Protein AF-A0A2A5BIH7-F1 (afdb_monomer_lite)

Radius of gyration: 30.61 Å; chains: 1; bounding box: 94×42×83 Å

Structure (mmCIF, N/CA/C/O backbone):
data_AF-A0A2A5BIH7-F1
#
_entry.id   AF-A0A2A5BIH7-F1
#
loop_
_atom_site.group_PDB
_atom_site.id
_atom_site.type_symbol
_atom_site.label_atom_id
_atom_site.label_alt_id
_atom_site.label_comp_id
_atom_site.label_asym_id
_atom_site.label_entity_id
_atom_site.label_seq_id
_atom_site.pdbx_PDB_ins_code
_atom_site.Cartn_x
_atom_site.Cartn_y
_atom_site.Cartn_z
_atom_site.occupancy
_atom_site.B_iso_or_equiv
_atom_site.auth_seq_id
_atom_site.auth_comp_id
_atom_site.auth_asym_id
_atom_site.auth_atom_id
_atom_site.pdbx_PDB_model_num
ATOM 1 N N . ME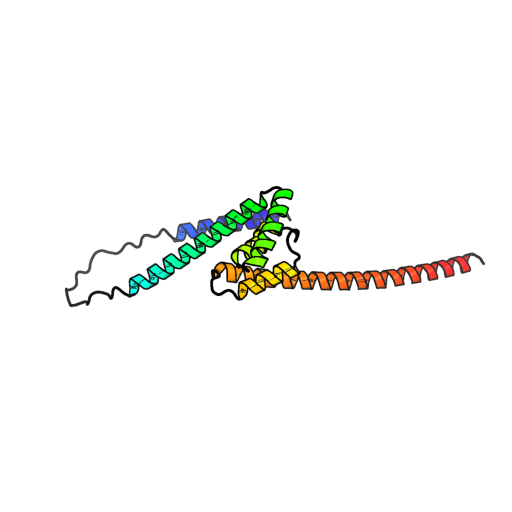T A 1 1 ? -0.731 24.494 -12.089 1.00 53.09 1 MET A N 1
ATOM 2 C CA . MET A 1 1 ? -1.024 23.446 -11.077 1.00 53.09 1 MET A CA 1
ATOM 3 C C . MET A 1 1 ? -1.271 24.003 -9.666 1.00 53.09 1 MET A C 1
ATOM 5 O O . MET A 1 1 ? -2.251 23.613 -9.053 1.00 53.09 1 MET A O 1
ATOM 9 N N . LYS A 1 2 ? -0.476 24.967 -9.164 1.00 52.22 2 LYS A N 1
ATOM 10 C CA . LYS A 1 2 ? -0.673 25.572 -7.823 1.00 52.22 2 LYS A CA 1
ATOM 11 C C . LYS A 1 2 ? -1.981 26.375 -7.645 1.00 52.22 2 LYS A C 1
ATOM 13 O O . LYS A 1 2 ? -2.484 26.452 -6.531 1.00 52.22 2 LYS A O 1
ATOM 18 N N . LEU A 1 3 ? -2.549 26.938 -8.719 1.00 60.25 3 LEU A N 1
ATOM 19 C CA . LEU A 1 3 ? -3.823 27.678 -8.661 1.00 60.25 3 LEU A CA 1
ATOM 20 C C . LEU A 1 3 ? -5.046 26.766 -8.465 1.00 60.25 3 LEU A C 1
ATOM 22 O O . LEU A 1 3 ? -5.939 27.098 -7.696 1.00 60.25 3 LEU A O 1
ATOM 26 N N . PHE A 1 4 ? -5.059 25.598 -9.114 1.00 62.03 4 PHE A N 1
ATOM 27 C CA . PHE A 1 4 ? -6.177 24.650 -9.036 1.00 62.03 4 PHE A CA 1
ATOM 28 C C . PHE A 1 4 ? -6.340 24.053 -7.637 1.00 62.03 4 PHE A C 1
ATOM 30 O O . PHE A 1 4 ? -7.459 23.882 -7.169 1.00 62.03 4 PHE A O 1
ATOM 37 N N . ILE A 1 5 ? -5.226 23.810 -6.939 1.00 70.25 5 ILE A N 1
ATOM 38 C CA . ILE A 1 5 ? -5.244 23.316 -5.558 1.00 70.25 5 ILE A CA 1
ATOM 39 C C . ILE A 1 5 ? -5.840 24.378 -4.622 1.00 70.25 5 ILE A C 1
ATOM 41 O O . ILE A 1 5 ? -6.699 24.059 -3.809 1.00 70.25 5 ILE A O 1
ATOM 45 N N . LYS A 1 6 ? -5.467 25.657 -4.781 1.00 66.94 6 LYS A N 1
ATOM 46 C CA . LYS A 1 6 ? -6.039 26.751 -3.976 1.00 66.94 6 LYS A CA 1
ATOM 47 C C . LYS A 1 6 ? -7.542 26.933 -4.212 1.00 66.94 6 LYS A C 1
ATOM 49 O O . LYS A 1 6 ? -8.268 27.177 -3.255 1.00 66.94 6 LYS A O 1
ATOM 54 N N . LEU A 1 7 ? -8.004 26.773 -5.454 1.00 74.25 7 LEU A N 1
ATOM 55 C CA . LEU A 1 7 ? -9.426 26.871 -5.793 1.00 74.25 7 LEU A CA 1
ATOM 56 C C . LEU A 1 7 ? -10.238 25.713 -5.187 1.00 74.25 7 LEU A C 1
ATOM 58 O O . LEU A 1 7 ? -11.308 25.942 -4.635 1.00 74.25 7 LEU A O 1
ATOM 62 N N . LEU A 1 8 ? -9.696 24.490 -5.218 1.00 75.62 8 LEU A N 1
ATOM 63 C CA . LEU A 1 8 ? -10.306 23.314 -4.587 1.00 75.62 8 LEU A CA 1
ATOM 64 C C . LEU A 1 8 ? -10.451 23.479 -3.069 1.00 75.62 8 LEU A C 1
ATOM 66 O O . LEU A 1 8 ? -11.511 23.174 -2.532 1.00 75.62 8 LEU A O 1
ATOM 70 N N . PHE A 1 9 ? -9.432 24.016 -2.390 1.00 75.44 9 PHE A N 1
ATOM 71 C CA . PHE A 1 9 ? -9.511 24.294 -0.952 1.00 75.44 9 PHE A CA 1
ATOM 72 C C . PHE A 1 9 ? -10.533 25.389 -0.617 1.00 75.44 9 PHE A C 1
ATOM 74 O O . PHE A 1 9 ? -11.273 25.250 0.352 1.00 75.44 9 PHE A O 1
ATOM 81 N N . LEU A 1 10 ? -10.631 26.442 -1.434 1.00 72.44 10 LEU A N 1
ATOM 82 C CA . LEU A 1 10 ? -11.632 27.501 -1.257 1.00 72.44 10 LEU A CA 1
ATOM 83 C C . LEU A 1 10 ? -13.067 26.978 -1.419 1.00 72.44 10 LEU A C 1
ATOM 85 O O . LEU A 1 10 ? -13.922 27.286 -0.594 1.00 72.44 10 LEU A O 1
ATOM 89 N N . ILE A 1 11 ? -13.319 26.134 -2.424 1.00 74.38 11 ILE A N 1
ATOM 90 C CA . ILE A 1 11 ? -14.639 25.518 -2.643 1.00 74.38 11 ILE A CA 1
ATOM 91 C C . ILE A 1 11 ? -15.006 24.584 -1.479 1.00 74.38 11 ILE A C 1
ATOM 93 O O . ILE A 1 11 ? -16.151 24.586 -1.023 1.00 74.38 11 ILE A O 1
ATOM 97 N N . LEU A 1 12 ? -14.037 23.838 -0.941 1.00 73.06 12 LEU A N 1
ATOM 98 C CA . LEU A 1 12 ? -14.248 22.963 0.216 1.00 73.06 12 LEU A CA 1
ATOM 99 C C . LEU A 1 12 ? -14.626 23.752 1.478 1.00 73.06 12 LEU A C 1
ATOM 101 O O . LEU A 1 12 ? -15.555 23.363 2.179 1.00 73.06 12 LEU A O 1
ATOM 105 N N . ILE A 1 13 ? -13.971 24.888 1.735 1.00 71.31 13 ILE A N 1
ATOM 106 C CA . ILE A 1 13 ? -14.249 25.723 2.916 1.00 71.31 13 ILE A CA 1
ATOM 107 C C . ILE A 1 13 ? -15.636 26.380 2.829 1.00 71.31 13 ILE A C 1
ATOM 109 O O . ILE A 1 13 ? -16.381 26.360 3.809 1.00 71.31 13 ILE A O 1
ATOM 113 N N . VAL A 1 14 ? -16.026 26.896 1.656 1.00 67.88 14 VAL A N 1
ATOM 114 C CA . VAL A 1 14 ? -17.357 27.509 1.454 1.00 67.88 14 VAL A CA 1
ATOM 115 C C . VAL A 1 14 ? -18.479 26.473 1.625 1.00 67.88 14 VAL A C 1
ATOM 117 O O . VAL A 1 14 ? -19.521 26.772 2.208 1.00 67.88 14 VAL A O 1
ATOM 120 N N . SER A 1 15 ? -18.244 25.228 1.202 1.00 65.19 15 SER A N 1
ATOM 121 C CA . SER A 1 15 ? -19.224 24.138 1.324 1.00 65.19 15 SER A CA 1
ATOM 122 C C . SER A 1 15 ? -19.473 23.717 2.781 1.00 65.19 15 SER A C 1
ATOM 124 O O . SER A 1 15 ? -20.583 23.323 3.132 1.00 65.19 15 SER A O 1
ATOM 126 N N . ILE A 1 16 ? -18.462 23.831 3.652 1.00 60.97 16 ILE A N 1
ATOM 127 C CA . ILE A 1 16 ? -18.575 23.486 5.081 1.00 60.97 16 ILE A CA 1
ATOM 128 C C . ILE A 1 16 ? -19.361 24.559 5.849 1.00 60.97 16 ILE A C 1
ATOM 130 O O . ILE A 1 16 ? -20.146 24.223 6.736 1.00 60.97 16 ILE A O 1
ATOM 134 N N . GLN A 1 17 ? -19.215 25.838 5.485 1.00 54.78 17 GLN A N 1
ATOM 135 C CA . GLN A 1 17 ? -19.962 26.931 6.119 1.00 54.78 17 GLN A CA 1
ATOM 136 C C . GLN A 1 17 ? -21.460 26.900 5.771 1.00 54.78 17 GLN A C 1
ATOM 138 O O . GLN A 1 17 ? -22.293 27.148 6.643 1.00 54.78 17 GLN A O 1
ATOM 143 N N . ALA A 1 18 ? -21.823 26.509 4.544 1.00 51.72 18 ALA A N 1
ATOM 144 C CA . ALA A 1 18 ? -23.226 26.379 4.136 1.00 51.72 18 ALA A CA 1
ATOM 145 C C . ALA A 1 18 ? -23.989 25.287 4.920 1.00 51.72 18 ALA A C 1
ATOM 147 O O . ALA A 1 18 ? -25.179 25.437 5.191 1.00 51.72 18 ALA A O 1
ATOM 148 N N . CYS A 1 19 ? -23.304 24.225 5.362 1.00 51.69 19 CYS A N 1
ATOM 149 C CA . CYS A 1 19 ? -23.917 23.160 6.164 1.00 51.69 19 CYS A CA 1
ATOM 150 C C . CYS A 1 19 ? -24.214 23.558 7.620 1.00 51.69 19 CYS A C 1
ATOM 152 O O . CYS A 1 19 ? -25.053 22.921 8.253 1.00 51.69 19 CYS A O 1
ATOM 154 N N . GLN A 1 20 ? -23.560 24.586 8.172 1.00 50.66 20 GLN A N 1
ATOM 155 C CA . GLN A 1 20 ? -23.825 25.013 9.553 1.00 50.66 20 GLN A CA 1
ATOM 156 C C . GLN A 1 20 ? -25.001 25.989 9.666 1.00 50.66 20 GLN A C 1
ATOM 158 O O . GLN A 1 20 ? -25.691 25.988 10.682 1.00 50.66 20 GLN A O 1
ATOM 163 N N . VAL A 1 21 ? -25.294 26.751 8.608 1.00 48.09 21 VAL A N 1
ATOM 164 C CA . VAL A 1 21 ? -26.412 27.713 8.596 1.00 48.09 21 VAL A CA 1
ATOM 165 C C . VAL A 1 21 ? -27.772 27.013 8.464 1.00 48.09 21 VAL A C 1
ATOM 167 O O . VAL A 1 21 ? -28.757 27.470 9.034 1.00 48.09 21 VAL A O 1
ATOM 170 N N . ALA A 1 22 ? -27.837 25.850 7.809 1.00 47.59 22 ALA A N 1
ATOM 171 C CA . ALA A 1 22 ? -29.085 25.094 7.650 1.00 47.59 22 ALA A CA 1
ATOM 172 C C . ALA A 1 22 ? -29.563 24.366 8.928 1.00 47.59 22 ALA A C 1
ATOM 174 O O . ALA A 1 22 ? -30.651 23.799 8.933 1.00 47.59 22 ALA A O 1
ATOM 175 N N . ARG A 1 23 ? -28.772 24.359 10.014 1.00 47.31 23 ARG A N 1
ATOM 176 C CA . ARG A 1 23 ? -29.088 23.636 11.263 1.00 47.31 23 ARG A CA 1
ATOM 177 C C . ARG A 1 23 ? -29.630 24.510 12.400 1.00 47.31 23 ARG A C 1
ATOM 179 O O . ARG A 1 23 ? -29.822 23.998 13.497 1.00 47.31 23 ARG A O 1
ATOM 186 N N . GLN A 1 24 ? -29.877 25.799 12.162 1.00 39.69 24 GLN A N 1
ATOM 187 C CA . GLN A 1 24 ? -30.345 26.750 13.182 1.00 39.69 24 GLN A CA 1
ATOM 188 C C . GLN A 1 24 ? -31.704 27.388 12.849 1.00 39.69 24 GLN A C 1
ATOM 190 O O . GLN A 1 24 ? -31.890 28.587 13.041 1.00 39.69 24 GLN A O 1
ATOM 195 N N . GLN A 1 25 ? -32.677 26.607 12.380 1.00 39.72 25 GLN A N 1
ATOM 196 C CA . GLN A 1 25 ? -34.079 27.015 12.503 1.00 39.72 25 GLN A CA 1
ATOM 197 C C . GLN A 1 25 ? -34.687 26.339 13.738 1.00 39.72 25 GLN A C 1
ATOM 199 O O . GLN A 1 25 ? -34.827 25.117 13.740 1.00 39.72 25 GLN A O 1
ATOM 204 N N . PRO A 1 26 ? -35.025 27.095 14.799 1.00 42.97 26 PRO A N 1
ATOM 205 C CA . PRO A 1 26 ? -35.888 26.593 15.852 1.00 42.97 26 PRO A CA 1
ATOM 206 C C . PRO A 1 26 ? -37.309 26.487 15.295 1.00 42.97 26 PRO A C 1
ATOM 208 O O . PRO A 1 26 ? -37.890 27.478 14.850 1.00 42.97 26 PRO A O 1
ATOM 211 N N . GLU A 1 27 ? -37.853 25.277 15.308 1.00 42.59 27 GLU A N 1
ATOM 212 C CA . GLU A 1 27 ? -39.258 25.006 15.033 1.00 42.59 27 GLU A CA 1
ATOM 213 C C . GLU A 1 27 ? -40.096 25.615 16.168 1.00 42.59 27 GLU A C 1
ATOM 215 O O . GLU A 1 27 ? -40.098 25.138 17.302 1.00 42.59 27 GLU A O 1
ATOM 220 N N . VAL A 1 28 ? -40.745 26.745 15.885 1.00 48.38 28 VAL A N 1
ATOM 221 C CA . VAL A 1 28 ? -41.703 27.378 16.795 1.00 48.38 28 VAL A CA 1
ATOM 222 C C . VAL A 1 28 ? -43.020 26.619 16.667 1.00 48.38 28 VAL A C 1
ATOM 224 O O . VAL A 1 28 ? -43.732 26.777 15.676 1.00 48.38 28 VAL A O 1
ATOM 227 N N . LEU A 1 29 ? -43.341 25.796 17.666 1.00 41.75 29 LEU A N 1
ATOM 228 C CA . LEU A 1 29 ? -44.666 25.196 17.807 1.00 41.75 29 LEU A CA 1
ATOM 229 C C . LEU A 1 29 ? -45.666 26.277 18.265 1.00 41.75 29 LEU A C 1
ATOM 231 O O . LEU A 1 29 ? -45.403 26.937 19.276 1.00 41.75 29 LEU A O 1
ATOM 235 N N . PRO A 1 30 ? -46.812 26.471 17.591 1.00 41.31 30 PRO A N 1
ATOM 236 C CA . PRO A 1 30 ? -47.868 27.318 18.121 1.00 41.31 30 PRO A CA 1
ATOM 237 C C . PRO A 1 30 ? -48.565 26.612 19.291 1.00 41.31 30 PRO A C 1
ATOM 239 O O . PRO A 1 30 ? -49.022 25.473 19.182 1.00 41.31 30 PRO A O 1
ATOM 242 N N . ALA A 1 31 ? -48.637 27.317 20.417 1.00 48.38 31 ALA A N 1
ATOM 243 C CA . ALA A 1 31 ? -49.507 26.985 21.530 1.00 48.38 31 ALA A CA 1
ATOM 244 C C . ALA A 1 31 ? -50.956 27.246 21.111 1.00 48.38 31 ALA A C 1
ATOM 246 O O . ALA A 1 31 ? -51.321 28.393 20.876 1.00 48.38 31 ALA A O 1
ATOM 247 N N . ASP A 1 32 ? -51.720 26.172 20.937 1.00 44.41 32 ASP A N 1
ATOM 248 C CA . ASP A 1 32 ? -53.115 26.020 21.364 1.00 44.41 32 ASP A CA 1
ATOM 249 C C . ASP A 1 32 ? -53.755 24.892 20.561 1.00 44.41 32 ASP A C 1
ATOM 251 O O . ASP A 1 32 ? -53.934 25.009 19.353 1.00 44.41 32 ASP A O 1
ATOM 255 N N . LEU A 1 33 ? -54.101 23.806 21.254 1.00 36.91 33 LEU A N 1
ATOM 256 C CA . LEU A 1 33 ? -55.288 22.984 21.012 1.00 36.91 33 LEU A CA 1
ATOM 257 C C . LEU A 1 33 ? -55.376 21.957 22.147 1.00 36.91 33 LEU A C 1
ATOM 259 O O . LEU A 1 33 ? -54.788 20.879 22.114 1.00 36.91 33 LEU A O 1
ATOM 263 N N . ALA A 1 34 ? -56.106 22.339 23.192 1.00 46.09 34 ALA A N 1
ATOM 264 C CA . ALA A 1 34 ? -56.598 21.421 24.202 1.00 46.09 34 ALA A CA 1
ATOM 265 C C . ALA A 1 34 ? -57.622 20.478 23.562 1.00 46.09 34 ALA A C 1
ATOM 267 O O . ALA A 1 34 ? -58.698 20.941 23.193 1.00 46.09 34 ALA A O 1
ATOM 268 N N . ILE A 1 35 ? -57.316 19.181 23.453 1.00 37.31 35 ILE A N 1
ATOM 269 C CA . ILE A 1 35 ? -58.316 18.133 23.217 1.00 37.31 35 ILE A CA 1
ATOM 270 C C . ILE A 1 35 ? -57.929 16.875 24.011 1.00 37.31 35 ILE A C 1
ATOM 272 O O . ILE A 1 35 ? -56.965 16.187 23.698 1.00 37.31 35 ILE A O 1
ATOM 276 N N . ASP A 1 36 ? -58.725 16.655 25.054 1.00 32.22 36 ASP A N 1
ATOM 277 C CA . ASP A 1 36 ? -59.305 15.391 25.515 1.00 32.22 36 ASP A CA 1
ATOM 278 C C . ASP A 1 36 ? -58.398 14.215 25.934 1.00 32.22 36 ASP A C 1
ATOM 280 O O . ASP A 1 36 ? -57.715 13.561 25.147 1.00 32.22 36 ASP A O 1
ATOM 284 N N . GLN A 1 37 ? -58.497 13.886 27.225 1.00 45.56 37 GLN A N 1
ATOM 285 C CA . GLN A 1 37 ? -57.989 12.662 27.831 1.00 45.56 37 GLN A CA 1
ATOM 286 C C . GLN A 1 37 ? -58.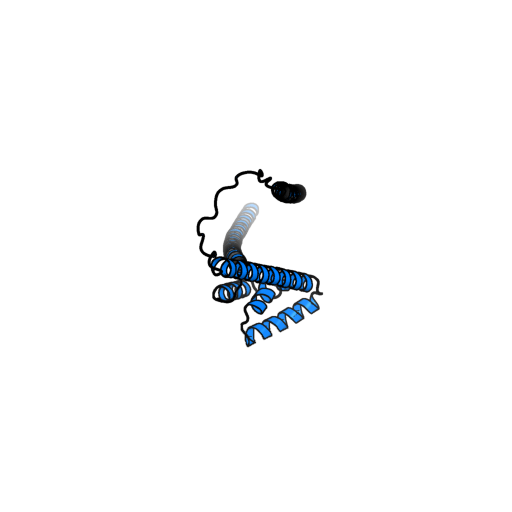824 11.472 27.349 1.00 45.56 37 GLN A C 1
ATOM 288 O O . GLN A 1 37 ? -59.800 11.080 27.985 1.00 45.56 37 GLN A O 1
ATOM 293 N N . THR A 1 38 ? -58.406 10.834 26.261 1.00 42.12 38 THR A N 1
ATOM 294 C CA . THR A 1 38 ? -58.845 9.473 25.942 1.00 42.12 38 THR A CA 1
ATOM 295 C C . THR A 1 38 ? -57.637 8.569 25.735 1.00 42.12 38 THR A C 1
ATOM 297 O O . THR A 1 38 ? -56.715 8.890 24.995 1.00 42.12 38 THR A O 1
ATOM 300 N N . LEU A 1 39 ? -57.644 7.470 26.498 1.00 45.56 39 LEU A N 1
ATOM 301 C CA . LEU A 1 39 ? -56.708 6.346 26.531 1.00 45.56 39 LEU A CA 1
ATOM 302 C C . LEU A 1 39 ? -55.680 6.302 25.386 1.00 45.56 39 LEU A C 1
ATOM 304 O O . LEU A 1 39 ? -55.982 5.832 24.291 1.00 45.56 39 LEU A O 1
ATOM 308 N N . ILE A 1 40 ? -54.428 6.641 25.690 1.00 42.31 40 ILE A N 1
ATOM 309 C CA . ILE A 1 40 ? -53.284 6.192 24.897 1.00 42.31 40 ILE A CA 1
ATOM 310 C C . ILE A 1 40 ? -52.440 5.318 25.821 1.00 42.31 40 ILE A C 1
ATOM 312 O O . ILE A 1 40 ? -51.957 5.771 26.859 1.00 42.31 40 ILE A O 1
ATOM 316 N N . LEU A 1 41 ? -52.350 4.032 25.466 1.00 45.34 41 LEU A N 1
ATOM 317 C CA . LEU A 1 41 ? -51.429 3.073 26.071 1.00 45.34 41 LEU A CA 1
ATOM 318 C C . LEU A 1 41 ? -50.022 3.688 26.169 1.00 45.34 41 LEU A C 1
ATOM 320 O O . LEU A 1 41 ? -49.643 4.451 25.278 1.00 45.34 41 LEU A O 1
ATOM 324 N N . PRO A 1 42 ? -49.220 3.343 27.194 1.00 42.19 42 PRO A N 1
ATOM 325 C CA . PRO A 1 42 ? -47.843 3.813 27.255 1.00 42.19 42 PRO A CA 1
ATOM 326 C C . PRO A 1 42 ? -47.130 3.438 25.946 1.00 42.19 42 PRO A C 1
ATOM 328 O O . PRO A 1 42 ? -47.258 2.288 25.508 1.00 42.19 42 PRO A O 1
ATOM 331 N N . PRO A 1 43 ? -46.407 4.371 25.297 1.00 46.50 43 PRO A N 1
ATOM 332 C CA . PRO A 1 43 ? -45.590 4.016 24.154 1.00 46.50 43 PRO A CA 1
ATOM 333 C C . PRO A 1 43 ? -44.590 2.967 24.633 1.00 46.50 43 PRO A C 1
ATOM 335 O O . PRO A 1 43 ? -43.899 3.150 25.636 1.00 46.50 43 PRO A O 1
ATOM 338 N N . SER A 1 44 ? -44.585 1.829 23.947 1.00 47.72 44 SER A N 1
ATOM 339 C CA . SER A 1 44 ? -43.661 0.728 24.177 1.00 47.72 44 SER A CA 1
ATOM 340 C C . SER A 1 44 ? -42.235 1.266 24.309 1.00 47.72 44 SER A C 1
ATOM 342 O O . SER A 1 44 ? -41.697 1.834 23.357 1.00 47.72 44 SER A O 1
ATOM 344 N N . ALA A 1 45 ? -41.611 1.030 25.463 1.00 51.06 45 ALA A N 1
ATOM 345 C CA . ALA A 1 45 ? -40.218 1.368 25.769 1.00 51.06 45 ALA A CA 1
ATOM 346 C C . ALA A 1 45 ? -39.178 0.646 24.874 1.00 51.06 45 ALA A C 1
ATOM 348 O O . ALA A 1 45 ? -37.979 0.732 25.114 1.00 51.06 45 ALA A O 1
ATOM 349 N N . GLU A 1 46 ? -39.620 -0.072 23.841 1.00 50.91 46 GLU A N 1
ATOM 350 C CA . GLU A 1 46 ? -38.789 -0.873 22.938 1.00 50.91 46 GLU A CA 1
ATOM 351 C C . GLU A 1 46 ? -38.293 -0.078 21.716 1.00 50.91 46 GLU A C 1
ATOM 353 O O . GLU A 1 46 ? -37.244 -0.394 21.152 1.00 50.91 46 GLU A O 1
ATOM 358 N N . ALA A 1 47 ? -38.988 0.996 21.318 1.00 50.41 47 ALA A N 1
ATOM 359 C CA . ALA A 1 47 ? -38.566 1.816 20.177 1.00 50.41 47 ALA A CA 1
ATOM 360 C C . ALA A 1 47 ? -37.289 2.634 20.478 1.00 50.41 47 ALA A C 1
ATOM 362 O O . ALA A 1 47 ? -36.444 2.804 19.600 1.00 50.41 47 ALA A O 1
ATOM 363 N N . ASP A 1 48 ? -37.104 3.055 21.732 1.00 59.81 48 ASP A N 1
ATOM 364 C CA . ASP A 1 48 ? -36.018 3.944 22.179 1.00 59.81 48 ASP A CA 1
ATOM 365 C C . ASP A 1 48 ? -34.672 3.201 22.360 1.00 59.81 48 ASP A C 1
ATOM 367 O O . ASP A 1 48 ? -33.590 3.721 22.079 1.00 59.81 48 ASP A O 1
ATOM 371 N N . SER A 1 49 ? -34.713 1.911 22.725 1.00 64.94 49 SER A N 1
ATOM 372 C CA . SER A 1 49 ? -33.494 1.112 22.933 1.00 64.94 49 SER A CA 1
ATOM 373 C C . SER A 1 49 ? -32.716 0.819 21.646 1.00 64.94 49 SER A C 1
ATOM 375 O O . SER A 1 49 ? -31.490 0.695 21.670 1.00 64.94 49 SER A O 1
ATOM 377 N N . THR A 1 50 ? -33.411 0.722 20.511 1.00 78.75 50 THR A N 1
ATOM 378 C CA . THR A 1 50 ? -32.803 0.332 19.228 1.00 78.75 50 THR A CA 1
ATOM 379 C C . THR A 1 50 ? -32.053 1.498 18.588 1.00 78.75 50 THR A C 1
ATOM 381 O O . THR A 1 50 ? -30.946 1.332 18.071 1.00 78.75 50 THR A O 1
ATOM 384 N N . GLU A 1 51 ? -32.620 2.702 18.672 1.00 82.94 51 GLU A N 1
ATOM 385 C CA . GLU A 1 51 ? -31.976 3.920 18.189 1.00 82.94 51 GLU A CA 1
ATOM 386 C C . GLU A 1 51 ? -30.770 4.298 19.060 1.00 82.94 51 GLU A C 1
ATOM 388 O O . GLU A 1 51 ? -29.703 4.619 18.529 1.00 82.94 51 GLU A O 1
ATOM 393 N N . ALA A 1 52 ? -30.888 4.173 20.386 1.00 83.75 52 ALA A N 1
ATOM 394 C CA . ALA A 1 52 ? -29.776 4.383 21.309 1.00 83.75 52 ALA A CA 1
ATOM 395 C C . ALA A 1 52 ? -28.601 3.425 21.032 1.00 83.75 52 ALA A C 1
ATOM 397 O O . ALA A 1 52 ? -27.450 3.866 20.960 1.00 83.75 52 ALA A O 1
ATOM 398 N N . ALA A 1 53 ? -28.876 2.136 20.797 1.00 84.31 53 ALA A N 1
ATOM 399 C CA . ALA A 1 53 ? -27.852 1.153 20.443 1.00 84.31 53 ALA A CA 1
ATOM 400 C C . ALA A 1 53 ? -27.170 1.481 19.101 1.00 84.31 53 ALA A C 1
ATOM 402 O O . ALA A 1 53 ? -25.941 1.455 19.004 1.00 84.31 53 ALA A O 1
ATOM 403 N N . ALA A 1 54 ? -27.946 1.865 18.082 1.00 85.56 54 ALA A N 1
ATOM 404 C CA . ALA A 1 54 ? -27.409 2.263 16.781 1.00 85.56 54 ALA A CA 1
ATOM 405 C C . ALA A 1 54 ? -26.574 3.557 16.854 1.00 85.56 54 ALA A C 1
ATOM 407 O O . ALA A 1 54 ? -25.561 3.691 16.161 1.00 85.56 54 ALA A O 1
ATOM 408 N N . ASN A 1 55 ? -26.979 4.518 17.689 1.00 88.31 55 ASN A N 1
ATOM 409 C CA . ASN A 1 55 ? -26.219 5.741 17.952 1.00 88.31 55 ASN A CA 1
ATOM 410 C C . ASN A 1 55 ? -24.895 5.433 18.670 1.00 88.31 55 ASN A C 1
ATOM 412 O O . ASN A 1 55 ? -23.852 5.953 18.272 1.00 88.31 55 ASN A O 1
ATOM 416 N N . LEU A 1 56 ? -24.915 4.548 19.672 1.00 88.06 56 LEU A N 1
ATOM 417 C CA . LEU A 1 56 ? -23.714 4.120 20.392 1.00 88.06 56 LEU A CA 1
ATOM 418 C C . LEU A 1 56 ? -22.731 3.378 19.474 1.00 88.06 56 LEU A C 1
ATOM 420 O O . LEU A 1 56 ? -21.533 3.654 19.507 1.00 88.06 56 LEU A O 1
ATOM 424 N N . GLN A 1 57 ? -23.228 2.486 18.610 1.00 87.31 57 GLN A N 1
ATOM 425 C CA . GLN A 1 57 ? -22.397 1.804 17.616 1.00 87.31 57 GLN A CA 1
ATOM 426 C C . GLN A 1 57 ? -21.734 2.802 16.661 1.00 87.31 57 GLN A C 1
ATOM 428 O O . GLN A 1 57 ? -20.523 2.737 16.458 1.00 87.31 57 GLN A O 1
ATOM 433 N N . ARG A 1 58 ? -22.493 3.768 16.124 1.00 87.12 58 ARG A N 1
ATOM 434 C CA . ARG A 1 58 ? -21.938 4.822 15.257 1.00 87.12 58 ARG A CA 1
ATOM 435 C C . ARG A 1 58 ? -20.869 5.654 15.961 1.00 87.12 58 ARG A C 1
ATOM 437 O O . ARG A 1 58 ? -19.855 5.973 15.346 1.00 87.12 58 ARG A O 1
ATOM 444 N N . LEU A 1 59 ? -21.075 5.995 17.231 1.00 89.81 59 LEU A N 1
ATOM 445 C CA . LEU A 1 59 ? -20.089 6.738 18.015 1.00 89.81 59 LEU A CA 1
ATOM 446 C C . LEU A 1 59 ? -18.801 5.923 18.214 1.00 89.81 59 LEU A C 1
ATOM 448 O O . LEU A 1 59 ? -17.707 6.451 18.027 1.00 89.81 59 LEU A O 1
ATOM 452 N N . ASN A 1 60 ? -18.922 4.630 18.526 1.00 88.62 60 ASN A N 1
ATOM 453 C CA . ASN A 1 60 ? -17.773 3.731 18.646 1.00 88.62 60 ASN A CA 1
ATOM 454 C C . ASN A 1 60 ? -17.006 3.605 17.324 1.00 88.62 60 ASN A C 1
ATOM 456 O O . ASN A 1 60 ? -15.778 3.686 17.316 1.00 88.62 60 ASN A O 1
ATOM 460 N N . GLU A 1 61 ? -17.719 3.466 16.205 1.00 88.94 61 GLU A N 1
ATOM 461 C CA . GLU A 1 61 ? -17.119 3.425 14.870 1.00 88.94 61 GLU A CA 1
ATOM 462 C C . GLU A 1 61 ? -16.342 4.715 14.548 1.00 88.94 61 GLU A C 1
ATOM 464 O O . GLU A 1 61 ? -15.202 4.659 14.078 1.00 88.94 61 GLU A O 1
ATOM 469 N N . GLN A 1 62 ? -16.911 5.881 14.858 1.00 89.81 62 GLN A N 1
ATOM 470 C CA . GLN A 1 62 ? -16.248 7.171 14.648 1.00 89.81 62 GLN A CA 1
ATOM 471 C C . GLN A 1 62 ? -15.010 7.345 15.530 1.00 89.81 62 GLN A C 1
ATOM 473 O O . GLN A 1 62 ? -13.966 7.775 15.038 1.00 89.81 62 GLN A O 1
ATOM 478 N N . ASN A 1 63 ? -15.100 6.983 16.810 1.00 91.44 63 ASN A N 1
ATOM 479 C CA . ASN A 1 63 ? -13.966 7.058 17.729 1.00 91.44 63 ASN A CA 1
ATOM 480 C C . ASN A 1 63 ? -12.817 6.165 17.256 1.00 91.44 63 ASN A C 1
ATOM 482 O O . ASN A 1 63 ? -11.668 6.602 17.240 1.00 91.44 63 ASN A O 1
ATOM 486 N N . GLN A 1 64 ? -13.138 4.957 16.787 1.00 90.50 64 GLN A N 1
ATOM 487 C CA . GLN A 1 64 ? -12.145 4.050 16.228 1.00 90.50 64 GLN A CA 1
ATOM 488 C C . GLN A 1 64 ? -11.468 4.656 14.991 1.00 90.50 64 GLN A C 1
ATOM 490 O O . GLN A 1 64 ? -10.247 4.623 14.888 1.00 90.50 64 GLN A O 1
ATOM 495 N N . LEU A 1 65 ? -12.211 5.270 14.064 1.00 90.81 65 LEU A N 1
ATOM 496 C CA . LEU A 1 65 ? -11.583 5.961 12.931 1.00 90.81 65 LEU A CA 1
ATOM 497 C C . LEU A 1 65 ? -10.609 7.046 13.388 1.00 90.81 65 LEU A C 1
ATOM 499 O O . LEU A 1 65 ? -9.475 7.093 12.911 1.00 90.81 65 LEU A O 1
ATOM 503 N N . VAL A 1 66 ? -11.055 7.920 14.293 1.00 93.31 66 VAL A N 1
ATOM 504 C CA . VAL A 1 66 ? -10.248 9.040 14.791 1.00 93.31 66 VAL A CA 1
ATOM 505 C C . VAL A 1 66 ? -8.960 8.533 15.432 1.00 93.31 66 VAL A C 1
ATOM 507 O O . VAL A 1 66 ? -7.891 9.069 15.144 1.00 93.31 66 VAL A O 1
ATOM 510 N N . GLU A 1 67 ? -9.039 7.476 16.240 1.00 93.50 67 GLU A N 1
ATOM 511 C CA . GLU A 1 67 ? -7.878 6.852 16.871 1.00 93.50 67 GLU A CA 1
ATOM 512 C C . GLU A 1 67 ? -6.866 6.355 15.829 1.00 93.50 67 GLU A C 1
ATOM 514 O O . GLU A 1 67 ? -5.694 6.728 15.875 1.00 93.50 67 GLU A O 1
ATOM 519 N N . PHE A 1 68 ? -7.318 5.591 14.833 1.00 93.00 68 PHE A N 1
ATOM 520 C CA . PHE A 1 68 ? -6.442 5.033 13.800 1.00 93.00 68 PHE A CA 1
ATOM 521 C C . PHE A 1 68 ? -5.809 6.100 12.910 1.00 93.00 68 PHE A C 1
ATOM 523 O O . PHE A 1 68 ? -4.629 5.999 12.558 1.00 93.00 68 PHE A O 1
ATOM 530 N N . PHE A 1 69 ? -6.563 7.138 12.543 1.00 93.56 69 PHE A N 1
ATOM 531 C CA . PHE A 1 69 ? -6.010 8.255 11.780 1.00 93.56 69 PHE A CA 1
ATOM 532 C C . PHE A 1 69 ? -5.013 9.065 12.608 1.00 93.56 69 PHE A C 1
ATOM 534 O O . PHE A 1 69 ? -3.955 9.425 12.089 1.00 93.56 69 PHE A O 1
ATOM 541 N N . SER A 1 70 ? -5.302 9.303 13.889 1.00 95.44 70 SER A N 1
ATOM 542 C CA . SER A 1 70 ? -4.379 9.976 14.806 1.00 95.44 70 SER A CA 1
ATOM 543 C C . SER A 1 70 ? -3.076 9.187 14.955 1.00 95.44 70 SER A C 1
ATOM 545 O O . SER A 1 70 ? -1.994 9.728 14.722 1.00 95.44 70 SER A O 1
ATOM 547 N N . GLN A 1 71 ? -3.174 7.881 15.217 1.00 94.88 71 GLN A N 1
ATOM 548 C CA . GLN A 1 71 ? -2.023 6.986 15.337 1.00 94.88 71 GLN A CA 1
ATOM 549 C C . GLN A 1 71 ? -1.217 6.907 14.033 1.00 94.88 71 GLN A C 1
ATOM 551 O O . GLN A 1 71 ? 0.013 6.937 14.053 1.00 94.88 71 GLN A O 1
ATOM 556 N N . SER A 1 72 ? -1.892 6.873 12.881 1.00 94.06 72 SER A N 1
ATOM 557 C CA . SER A 1 72 ? -1.219 6.903 11.576 1.00 94.06 72 SER A CA 1
ATOM 558 C C . SER A 1 72 ? -0.431 8.180 11.365 1.00 94.06 72 SER A C 1
ATOM 560 O O . SER A 1 72 ? 0.713 8.145 10.915 1.00 94.06 72 SER A O 1
ATOM 562 N N . ASN A 1 73 ? -1.037 9.312 11.712 1.00 94.06 73 ASN A N 1
ATOM 563 C CA . ASN A 1 73 ? -0.389 10.605 11.614 1.00 94.06 73 ASN A CA 1
ATOM 564 C C . ASN A 1 73 ? 0.817 10.695 12.561 1.00 94.06 73 ASN A C 1
ATOM 566 O O . ASN A 1 73 ? 1.871 11.193 12.174 1.00 94.06 73 ASN A O 1
ATOM 570 N N . GLU A 1 74 ? 0.707 10.162 13.779 1.00 95.25 74 GLU A N 1
ATOM 571 C CA . GLU A 1 74 ? 1.840 10.062 14.701 1.00 95.25 74 GLU A CA 1
ATOM 572 C C . GLU A 1 74 ? 2.993 9.258 14.083 1.00 95.25 74 GLU A C 1
ATOM 574 O O . GLU A 1 74 ? 4.143 9.702 14.085 1.00 95.25 74 GLU A O 1
ATOM 579 N N . TYR A 1 75 ? 2.687 8.105 13.487 1.00 94.75 75 TYR A N 1
ATOM 580 C CA . TYR A 1 75 ? 3.688 7.237 12.869 1.00 94.75 75 TYR A CA 1
ATOM 581 C C . TYR A 1 75 ? 4.362 7.895 11.665 1.00 94.75 75 TYR A C 1
ATOM 583 O O . TYR A 1 75 ? 5.581 7.779 11.495 1.00 94.75 75 TYR A O 1
ATOM 591 N N . HIS A 1 76 ? 3.601 8.641 10.868 1.00 90.06 76 HIS A N 1
ATOM 592 C CA . HIS A 1 76 ? 4.132 9.416 9.752 1.00 90.06 76 HIS A CA 1
ATOM 593 C C . HIS A 1 76 ? 5.139 10.486 10.211 1.00 90.06 76 HIS A C 1
ATOM 595 O O . HIS A 1 76 ? 6.128 10.740 9.528 1.00 90.06 76 HIS A O 1
ATOM 601 N N . ASN A 1 77 ? 4.953 11.046 11.410 1.00 93.31 77 ASN A N 1
ATOM 602 C CA . ASN A 1 77 ? 5.848 12.055 11.985 1.00 93.31 77 ASN A CA 1
ATOM 603 C C . ASN A 1 77 ? 7.118 11.474 12.630 1.00 93.31 77 ASN A C 1
ATOM 605 O O . ASN A 1 77 ? 8.007 12.219 13.051 1.00 93.31 77 ASN A O 1
ATOM 609 N N . PHE A 1 78 ? 7.242 10.150 12.730 1.00 95.06 78 PHE A N 1
ATOM 610 C CA . PHE A 1 78 ? 8.459 9.533 13.239 1.00 95.06 78 PHE A CA 1
ATOM 611 C C . PHE A 1 78 ? 9.629 9.625 12.260 1.00 95.06 78 PHE A C 1
ATOM 613 O O . PHE A 1 78 ? 9.482 9.719 11.045 1.00 95.06 78 PHE A O 1
ATOM 620 N N . THR A 1 79 ? 10.842 9.517 12.804 1.00 95.62 79 THR A N 1
ATOM 621 C CA . THR A 1 79 ? 12.042 9.387 11.975 1.00 95.62 79 THR A CA 1
ATOM 622 C C . THR A 1 79 ? 11.972 8.115 11.131 1.00 95.62 79 THR A C 1
ATOM 624 O O . THR A 1 79 ? 11.447 7.090 11.572 1.00 95.62 79 THR A O 1
ATOM 627 N N . ILE A 1 80 ? 12.598 8.134 9.951 1.00 93.38 80 ILE A N 1
ATOM 628 C CA . ILE A 1 80 ? 12.645 6.979 9.035 1.00 93.38 80 ILE A CA 1
ATOM 629 C C . ILE A 1 80 ? 13.136 5.712 9.756 1.00 93.38 80 ILE A C 1
ATOM 631 O O . ILE A 1 80 ? 12.584 4.629 9.572 1.00 93.38 80 ILE A O 1
ATOM 635 N N . LYS A 1 81 ? 14.145 5.837 10.631 1.00 95.56 81 LYS A N 1
ATOM 636 C CA . LYS A 1 81 ? 14.670 4.711 11.421 1.00 95.56 81 LYS A CA 1
ATOM 637 C C . LYS A 1 81 ? 13.596 4.108 12.335 1.00 95.56 81 LYS A C 1
ATOM 639 O O . LYS A 1 81 ? 13.472 2.885 12.401 1.00 95.56 81 LYS A O 1
ATOM 644 N N . LYS A 1 82 ? 12.812 4.951 13.015 1.00 95.94 82 LYS A N 1
ATOM 645 C CA . LYS A 1 82 ? 11.729 4.517 13.909 1.00 95.94 82 LYS A CA 1
ATOM 646 C C . LYS A 1 82 ? 10.555 3.925 13.122 1.00 95.94 82 LYS A C 1
ATOM 648 O O . LYS A 1 82 ? 10.066 2.866 13.499 1.00 95.94 82 LYS A O 1
ATOM 653 N N . GLN A 1 83 ? 10.182 4.513 11.984 1.00 95.44 83 GLN A N 1
ATOM 654 C CA . GLN A 1 83 ? 9.179 3.941 11.074 1.00 95.44 83 GLN A CA 1
ATOM 655 C C . GLN A 1 83 ? 9.579 2.546 10.579 1.00 95.44 83 GLN A C 1
ATOM 657 O O . GLN A 1 83 ? 8.772 1.621 10.594 1.00 95.44 83 GLN A O 1
ATOM 662 N N . GLN A 1 84 ? 10.845 2.350 10.195 1.00 95.19 84 GLN A N 1
ATOM 663 C CA . GLN A 1 84 ? 11.354 1.038 9.779 1.00 95.19 84 GLN A CA 1
ATOM 664 C C . GLN A 1 84 ? 11.345 0.012 10.916 1.00 95.19 84 GLN A C 1
ATOM 666 O O . GLN A 1 84 ? 11.097 -1.172 10.681 1.00 95.19 84 GLN A O 1
ATOM 671 N N . GLN A 1 85 ? 11.640 0.436 12.145 1.00 96.88 85 GLN A N 1
ATOM 672 C CA . GLN A 1 85 ? 11.540 -0.428 13.318 1.00 96.88 85 GLN A CA 1
ATOM 673 C C . GLN A 1 85 ? 10.090 -0.853 13.570 1.00 96.88 85 GLN A C 1
ATOM 675 O O . GLN A 1 85 ? 9.835 -2.052 13.643 1.00 96.88 85 GLN A O 1
ATOM 680 N N . LEU A 1 86 ? 9.150 0.094 13.598 1.00 96.94 86 LEU A N 1
ATOM 681 C CA . LEU A 1 86 ? 7.722 -0.197 13.761 1.00 96.94 86 LEU A CA 1
ATOM 682 C C . LEU A 1 86 ? 7.181 -1.073 12.634 1.00 96.94 86 LEU A C 1
ATOM 684 O O . LEU A 1 86 ? 6.472 -2.035 12.891 1.00 96.94 86 LEU A O 1
ATOM 688 N N . CYS A 1 87 ? 7.584 -0.821 11.389 1.00 97.00 87 CYS A N 1
ATOM 689 C CA . CYS A 1 87 ? 7.203 -1.661 10.259 1.00 97.00 87 CYS A CA 1
ATOM 690 C C . CYS A 1 87 ? 7.653 -3.119 10.455 1.00 97.00 87 CYS A C 1
ATOM 692 O O . CYS A 1 87 ? 6.929 -4.044 10.095 1.00 97.00 87 CYS A O 1
ATOM 694 N N . ARG A 1 88 ? 8.855 -3.348 11.006 1.00 97.62 88 ARG A N 1
ATOM 695 C CA . ARG A 1 88 ? 9.334 -4.705 11.323 1.00 97.62 88 ARG A CA 1
ATOM 696 C C . ARG A 1 88 ? 8.524 -5.338 12.448 1.00 97.62 88 ARG A C 1
ATOM 698 O O . ARG A 1 88 ? 8.157 -6.498 12.309 1.00 97.62 88 ARG A O 1
ATOM 705 N N . GLN A 1 89 ? 8.240 -4.575 13.497 1.00 97.81 89 GLN A N 1
ATOM 706 C CA . GLN A 1 89 ? 7.448 -5.030 14.634 1.00 97.81 89 GLN A CA 1
ATOM 707 C C . GLN A 1 89 ? 6.025 -5.408 14.209 1.00 97.81 89 GLN A C 1
ATOM 709 O O . GLN A 1 89 ? 5.661 -6.570 14.305 1.00 97.81 89 GLN A O 1
ATOM 714 N N . LEU A 1 90 ? 5.278 -4.495 13.584 1.00 97.44 90 LEU A N 1
ATOM 715 C CA . LEU A 1 90 ? 3.896 -4.761 13.171 1.00 97.44 90 LEU A CA 1
ATOM 716 C C . LEU A 1 90 ? 3.783 -5.908 12.154 1.00 97.44 90 LEU A C 1
ATOM 718 O O . LEU A 1 90 ? 2.788 -6.623 12.127 1.00 97.44 90 LEU A O 1
ATOM 722 N N . LYS A 1 91 ? 4.803 -6.133 11.311 1.00 97.75 91 LYS A N 1
ATOM 723 C CA . LYS A 1 91 ? 4.845 -7.322 10.439 1.00 97.75 91 LYS A CA 1
ATOM 724 C C . LYS A 1 91 ? 4.922 -8.619 11.233 1.00 97.75 91 LYS A C 1
ATOM 726 O O . LYS A 1 91 ? 4.342 -9.611 10.797 1.00 97.75 91 LYS A O 1
ATOM 731 N N . GLN A 1 92 ? 5.688 -8.622 12.320 1.00 97.94 92 GLN A N 1
ATOM 732 C CA . GLN A 1 92 ? 5.797 -9.768 13.208 1.00 97.94 92 GLN A CA 1
ATOM 733 C C . GLN A 1 92 ? 4.478 -9.967 13.958 1.00 97.94 92 GLN A C 1
ATOM 735 O O . GLN A 1 92 ? 3.913 -11.054 13.878 1.00 97.94 92 GLN A O 1
ATOM 740 N N . ASP A 1 93 ? 3.927 -8.901 14.538 1.00 97.75 93 ASP A N 1
ATOM 741 C CA . ASP A 1 93 ? 2.654 -8.935 15.266 1.00 97.75 93 ASP A CA 1
ATOM 742 C C . ASP A 1 93 ? 1.512 -9.456 14.376 1.00 97.75 93 ASP A C 1
ATOM 744 O O . ASP A 1 93 ? 0.723 -10.310 14.786 1.00 97.75 93 ASP A O 1
ATOM 748 N N . TYR A 1 94 ? 1.465 -9.017 13.110 1.00 96.88 94 TYR A N 1
ATOM 749 C CA . TYR A 1 94 ? 0.484 -9.508 12.142 1.00 96.88 94 TYR A CA 1
ATOM 750 C C . TYR A 1 94 ? 0.701 -10.978 11.779 1.00 96.88 94 TYR A C 1
ATOM 752 O O . TYR A 1 94 ? -0.260 -11.715 11.581 1.00 96.88 94 TYR A O 1
ATOM 760 N N . LYS A 1 95 ? 1.954 -11.431 11.678 1.00 96.62 95 LYS A N 1
ATOM 761 C CA . LYS A 1 95 ? 2.253 -12.839 11.391 1.00 96.62 95 LYS A CA 1
ATOM 762 C C . LYS A 1 95 ? 1.778 -13.754 12.522 1.00 96.62 95 LYS A C 1
ATOM 764 O O . LYS A 1 95 ? 1.387 -14.884 12.247 1.00 96.62 95 LYS A O 1
ATOM 769 N N . GLU A 1 96 ? 1.839 -13.277 13.759 1.00 96.50 96 GLU A N 1
ATOM 770 C CA . GLU A 1 96 ? 1.450 -14.035 14.947 1.00 96.50 96 GLU A CA 1
ATOM 771 C C . GLU A 1 96 ? -0.065 -14.048 15.147 1.00 96.50 96 GLU A C 1
ATOM 773 O O . GLU A 1 96 ? -0.644 -15.114 15.332 1.00 96.50 96 GLU A O 1
ATOM 778 N N . ASN A 1 97 ? -0.713 -12.885 15.047 1.00 93.75 97 ASN A N 1
ATOM 779 C CA . ASN A 1 97 ? -2.110 -12.731 15.463 1.00 93.75 97 ASN A CA 1
ATOM 780 C C . ASN A 1 97 ? -3.094 -12.559 14.299 1.00 93.75 97 ASN A C 1
ATOM 782 O O . ASN A 1 97 ? -4.297 -12.683 14.494 1.00 93.75 97 ASN A O 1
ATOM 786 N N . SER A 1 98 ? -2.610 -12.271 13.085 1.00 92.62 98 SER A N 1
ATOM 787 C CA . SER A 1 98 ? -3.434 -11.987 11.894 1.00 92.62 98 SER A CA 1
ATOM 788 C C . SER A 1 98 ? -4.510 -10.910 12.098 1.00 92.62 98 SER A C 1
ATOM 790 O O . SER A 1 98 ? -5.488 -10.857 11.355 1.00 92.62 98 SER A O 1
ATOM 792 N N . ASP A 1 99 ? -4.303 -10.022 13.068 1.00 92.44 99 ASP A N 1
ATOM 793 C CA . ASP A 1 99 ? -5.241 -8.976 13.458 1.00 92.44 99 ASP A CA 1
ATOM 794 C C . ASP A 1 99 ? -5.400 -7.904 12.361 1.00 92.44 99 ASP A C 1
ATOM 796 O O . ASP A 1 99 ? -4.422 -7.372 11.814 1.00 92.44 99 ASP A O 1
ATOM 800 N N . TRP A 1 100 ? -6.653 -7.572 12.032 1.00 92.94 100 TRP A N 1
ATOM 801 C CA . TRP A 1 100 ? -6.971 -6.622 10.967 1.00 92.94 100 TRP A CA 1
ATOM 802 C C . TRP A 1 100 ? -6.504 -5.204 11.302 1.00 92.94 100 TRP A C 1
ATOM 804 O O . TRP A 1 100 ? -6.110 -4.465 10.401 1.00 92.94 100 TRP A O 1
ATOM 814 N N . LYS A 1 101 ? -6.473 -4.822 12.583 1.00 92.75 101 LYS A N 1
ATOM 815 C CA . LYS A 1 101 ? -6.014 -3.495 13.018 1.00 92.75 101 LYS A CA 1
ATOM 816 C C . LYS A 1 101 ? -4.533 -3.303 12.712 1.00 92.75 101 LYS A C 1
ATOM 818 O O . LYS A 1 101 ? -4.128 -2.305 12.113 1.00 92.75 101 LYS A O 1
ATOM 823 N N . THR A 1 102 ? -3.732 -4.313 13.031 1.00 95.31 102 THR A N 1
ATOM 824 C CA . THR A 1 102 ? -2.309 -4.363 12.696 1.00 95.31 102 THR A CA 1
ATOM 825 C C . THR A 1 102 ? -2.092 -4.321 11.181 1.00 95.31 102 THR A C 1
ATOM 827 O O . THR A 1 102 ? -1.241 -3.570 10.693 1.00 95.31 102 THR A O 1
ATOM 830 N N . ALA A 1 103 ? -2.885 -5.073 10.408 1.00 95.44 103 ALA A N 1
ATOM 831 C CA . ALA A 1 103 ? -2.844 -5.003 8.946 1.00 95.44 103 ALA A CA 1
ATOM 832 C C . ALA A 1 103 ? -3.178 -3.603 8.417 1.00 95.44 103 ALA A C 1
ATOM 834 O O . ALA A 1 103 ? -2.536 -3.136 7.473 1.00 95.44 103 ALA A O 1
ATOM 835 N N . TRP A 1 104 ? -4.146 -2.921 9.026 1.00 94.88 104 TRP A N 1
ATOM 836 C CA . TRP A 1 104 ? -4.537 -1.575 8.636 1.00 94.88 104 TRP A CA 1
ATOM 837 C C . TRP A 1 104 ? -3.387 -0.586 8.858 1.00 94.88 104 TRP A C 1
ATOM 839 O O . TRP A 1 104 ? -3.002 0.117 7.923 1.00 94.88 104 TRP A O 1
ATOM 849 N N . LEU A 1 105 ? -2.748 -0.603 10.034 1.00 95.25 105 LEU A N 1
ATOM 850 C CA . LEU A 1 105 ? -1.591 0.256 10.330 1.00 95.25 105 LEU A CA 1
ATOM 851 C C . LEU A 1 105 ? -0.418 -0.025 9.383 1.00 95.25 105 LEU A C 1
ATOM 853 O O . LEU A 1 105 ? 0.220 0.893 8.866 1.00 95.25 105 LEU A O 1
ATOM 857 N N . LEU A 1 106 ? -0.164 -1.298 9.078 1.00 96.50 106 LEU A N 1
ATOM 858 C CA . LEU A 1 106 ? 0.853 -1.679 8.102 1.00 96.50 106 LEU A CA 1
ATOM 859 C C . LEU A 1 106 ? 0.588 -1.119 6.702 1.00 96.50 106 LEU A C 1
ATOM 861 O O . LEU A 1 106 ? 1.547 -0.848 5.982 1.00 96.50 106 LEU A O 1
ATOM 865 N N . VAL A 1 107 ? -0.675 -0.989 6.288 1.00 95.94 107 VAL A N 1
ATOM 866 C CA . VAL A 1 107 ? -1.046 -0.502 4.951 1.00 95.94 107 VAL A CA 1
ATOM 867 C C . VAL A 1 107 ? -1.121 1.020 4.891 1.00 95.94 107 VAL A C 1
ATOM 869 O O . VAL A 1 107 ? -0.654 1.585 3.903 1.00 95.94 107 VAL A O 1
ATOM 872 N N . TYR A 1 108 ? -1.701 1.666 5.902 1.00 93.94 108 TYR A N 1
ATOM 873 C CA . TYR A 1 108 ? -2.035 3.092 5.863 1.00 93.94 108 TYR A CA 1
ATOM 874 C C . TYR A 1 108 ? -1.068 3.982 6.650 1.00 93.94 108 TYR A C 1
ATOM 876 O O . TYR A 1 108 ? -0.817 5.100 6.216 1.00 93.94 108 TYR A O 1
ATOM 884 N N . ALA A 1 109 ? -0.494 3.505 7.759 1.00 93.06 109 ALA A N 1
ATOM 885 C CA . ALA A 1 109 ? 0.311 4.346 8.652 1.00 93.06 109 ALA A CA 1
ATOM 886 C C . ALA A 1 109 ? 1.809 4.364 8.316 1.00 93.06 109 ALA A C 1
ATOM 888 O O . ALA A 1 109 ? 2.486 5.363 8.530 1.00 93.06 109 ALA A O 1
ATOM 889 N N . LEU A 1 110 ? 2.352 3.239 7.839 1.00 90.88 110 LEU A N 1
ATOM 890 C CA . LEU A 1 110 ? 3.806 3.046 7.695 1.00 90.88 110 LEU A CA 1
ATOM 891 C C . LEU A 1 110 ? 4.263 2.775 6.261 1.00 90.88 110 LEU A C 1
ATOM 893 O O . LEU A 1 110 ? 5.424 2.423 6.043 1.00 90.88 110 LEU A O 1
ATOM 897 N N . ASN A 1 111 ? 3.366 2.872 5.280 1.00 91.44 111 ASN A N 1
ATOM 898 C CA . ASN A 1 111 ? 3.630 2.376 3.933 1.00 91.44 111 ASN A CA 1
ATOM 899 C C . ASN A 1 111 ? 3.776 3.443 2.850 1.00 91.44 111 ASN A C 1
ATOM 901 O O . ASN A 1 111 ? 3.506 3.176 1.673 1.00 91.44 111 ASN A O 1
ATOM 905 N N . ASP A 1 112 ? 4.251 4.623 3.226 1.00 85.81 112 ASP A N 1
ATOM 906 C CA . ASP A 1 112 ? 4.565 5.668 2.259 1.00 85.81 112 ASP A CA 1
ATOM 907 C C . ASP A 1 112 ? 5.580 5.173 1.229 1.00 85.81 112 ASP A C 1
ATOM 909 O O . ASP A 1 112 ? 6.561 4.488 1.549 1.00 85.81 112 ASP A O 1
ATOM 913 N N . ASP A 1 113 ? 5.304 5.478 -0.039 1.00 85.12 113 ASP A N 1
ATOM 914 C CA . ASP A 1 113 ? 6.0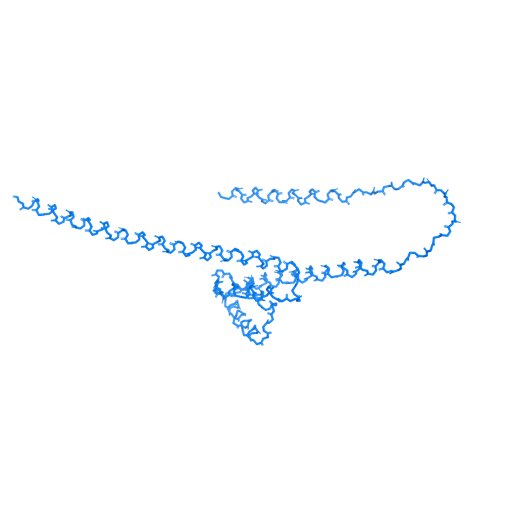65 5.019 -1.205 1.00 85.12 113 ASP A CA 1
ATOM 915 C C . ASP A 1 113 ? 6.327 3.501 -1.244 1.00 85.12 113 ASP A C 1
ATOM 917 O O . ASP A 1 113 ? 7.287 3.049 -1.871 1.00 85.12 113 ASP A O 1
ATOM 921 N N . PHE A 1 114 ? 5.496 2.690 -0.580 1.00 87.69 114 PHE A N 1
ATOM 922 C CA . PHE A 1 114 ? 5.675 1.237 -0.479 1.00 87.69 114 PHE A CA 1
ATOM 923 C C . PHE A 1 114 ? 6.992 0.806 0.199 1.00 87.69 114 PHE A C 1
ATOM 925 O O . PHE A 1 114 ? 7.514 -0.280 -0.076 1.00 87.69 114 PHE A O 1
ATOM 932 N N . LYS A 1 115 ? 7.544 1.641 1.094 1.00 89.31 115 LYS A N 1
ATOM 933 C CA . LYS A 1 115 ? 8.795 1.358 1.827 1.00 89.31 115 LYS A CA 1
ATOM 934 C C . LYS A 1 115 ? 8.643 0.236 2.855 1.00 89.31 115 LYS A C 1
ATOM 936 O O . LYS A 1 115 ? 9.591 -0.517 3.081 1.00 89.31 115 LYS A O 1
ATOM 941 N N . CYS A 1 116 ? 7.467 0.097 3.469 1.00 94.88 116 CYS A N 1
ATOM 942 C CA . CYS A 1 116 ? 7.209 -0.978 4.426 1.00 94.88 116 CYS A CA 1
ATOM 943 C C . CYS A 1 116 ? 6.735 -2.261 3.729 1.00 94.88 116 CYS A C 1
ATOM 945 O O . CYS A 1 116 ? 7.260 -3.350 3.969 1.00 94.88 116 CYS A O 1
ATOM 947 N N . LEU A 1 117 ? 5.768 -2.153 2.828 1.00 95.94 117 LEU A N 1
ATOM 948 C CA . LEU A 1 117 ? 5.130 -3.241 2.105 1.00 95.94 117 LEU A CA 1
ATOM 949 C C . LEU A 1 117 ? 5.078 -2.924 0.617 1.00 95.94 117 LEU A C 1
ATOM 951 O O . LEU A 1 117 ? 4.679 -1.842 0.198 1.00 95.94 117 LEU A O 1
ATOM 955 N N . THR A 1 118 ? 5.387 -3.925 -0.205 1.00 94.88 118 THR A N 1
ATOM 956 C CA . THR A 1 118 ? 5.183 -3.807 -1.649 1.00 94.88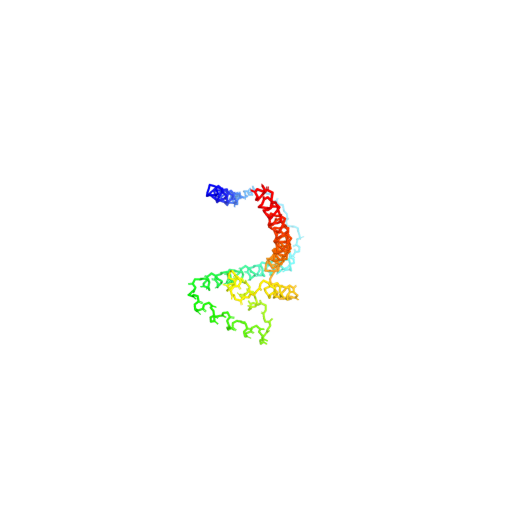 118 THR A CA 1
ATOM 957 C C . THR A 1 118 ? 3.695 -3.671 -1.964 1.00 94.88 118 THR A C 1
ATOM 959 O O . THR A 1 118 ? 2.860 -4.255 -1.273 1.00 94.88 118 THR A O 1
ATOM 962 N N . LEU A 1 119 ? 3.359 -3.008 -3.077 1.00 93.75 119 LEU A N 1
ATOM 963 C CA . LEU A 1 119 ? 1.975 -2.873 -3.562 1.00 93.75 119 LEU A CA 1
ATOM 964 C C . LEU A 1 119 ? 1.198 -4.203 -3.551 1.00 93.75 119 LEU A C 1
ATOM 966 O O . LEU A 1 119 ? 0.028 -4.244 -3.184 1.00 93.75 119 LEU A O 1
ATOM 970 N N . SER A 1 120 ? 1.851 -5.309 -3.929 1.00 94.44 120 SER A N 1
ATOM 971 C CA . SER A 1 120 ? 1.218 -6.632 -3.930 1.00 94.44 120 SER A CA 1
ATOM 972 C C . SER A 1 120 ? 0.897 -7.140 -2.524 1.00 94.44 120 SER A C 1
ATOM 974 O O . SER A 1 120 ? -0.141 -7.771 -2.342 1.00 94.44 120 SER A O 1
ATOM 976 N N . LYS A 1 121 ? 1.773 -6.889 -1.541 1.00 96.00 121 LYS A N 1
ATOM 977 C CA . LYS A 1 121 ? 1.538 -7.273 -0.144 1.00 96.00 121 LYS A CA 1
ATOM 978 C C . LYS A 1 121 ? 0.438 -6.416 0.473 1.00 96.00 121 LYS A C 1
ATOM 980 O O . LYS A 1 121 ? -0.475 -6.976 1.067 1.00 96.00 121 LYS A O 1
ATOM 985 N N . SER A 1 122 ? 0.459 -5.102 0.245 1.00 96.75 122 SER A N 1
ATOM 986 C CA . SER A 1 122 ? -0.596 -4.195 0.717 1.00 96.75 122 SER A CA 1
ATOM 987 C C . SER A 1 122 ? -1.965 -4.583 0.155 1.00 96.75 122 SER A C 1
ATOM 989 O O . SER A 1 122 ? -2.939 -4.660 0.893 1.00 96.75 122 SER A O 1
ATOM 991 N N . LEU A 1 123 ? -2.036 -4.923 -1.139 1.00 96.19 123 LEU A N 1
ATOM 992 C CA . LEU A 1 123 ? -3.263 -5.431 -1.756 1.00 96.19 123 LEU A CA 1
ATOM 993 C C . LEU A 1 123 ? -3.728 -6.760 -1.136 1.00 96.19 123 LEU A C 1
ATOM 995 O O . LEU A 1 123 ? -4.929 -6.982 -1.004 1.00 96.19 123 LEU A O 1
ATOM 999 N N . GLY A 1 124 ? -2.793 -7.646 -0.783 1.00 96.31 124 GLY A N 1
ATOM 1000 C CA . GLY A 1 124 ? -3.091 -8.897 -0.086 1.00 96.31 124 GLY A CA 1
ATOM 1001 C C . GLY A 1 124 ? -3.725 -8.656 1.283 1.00 96.31 124 GLY A C 1
ATOM 1002 O O . GLY A 1 124 ? -4.779 -9.221 1.560 1.00 96.31 124 GLY A O 1
ATOM 1003 N N . LEU A 1 125 ? -3.136 -7.764 2.084 1.00 96.88 125 LEU A N 1
ATOM 1004 C CA . LEU A 1 125 ? -3.654 -7.394 3.405 1.00 96.88 125 LEU A CA 1
ATOM 1005 C C . LEU A 1 125 ? -5.033 -6.742 3.322 1.00 96.88 125 LEU A C 1
ATOM 1007 O O . LEU A 1 125 ? -5.946 -7.170 4.016 1.00 96.88 125 LEU A O 1
ATOM 1011 N N . LEU A 1 126 ? -5.223 -5.773 2.420 1.00 96.06 126 LEU A N 1
ATOM 1012 C CA . LEU A 1 126 ? -6.527 -5.131 2.229 1.00 96.06 126 LEU A CA 1
ATOM 1013 C C . LEU A 1 126 ? -7.623 -6.152 1.904 1.00 96.06 126 LEU A C 1
ATOM 1015 O O . LEU A 1 126 ? -8.718 -6.086 2.450 1.00 96.06 126 LEU A O 1
ATOM 1019 N N . LYS A 1 127 ? -7.330 -7.128 1.037 1.00 95.06 127 LYS A N 1
ATOM 1020 C CA . LYS A 1 127 ? -8.277 -8.199 0.696 1.00 95.06 127 LYS A CA 1
ATOM 1021 C C . LYS A 1 127 ? -8.518 -9.184 1.836 1.00 95.06 127 LYS A C 1
ATOM 1023 O O . LYS A 1 127 ? -9.582 -9.791 1.864 1.00 95.06 127 LYS A O 1
ATOM 1028 N N . ALA A 1 128 ? -7.535 -9.391 2.710 1.00 94.44 128 ALA A N 1
ATOM 1029 C CA . ALA A 1 128 ? -7.710 -10.207 3.903 1.00 94.44 128 ALA A CA 1
ATOM 1030 C C . ALA A 1 128 ? -8.645 -9.500 4.892 1.00 94.44 128 ALA A C 1
ATOM 1032 O O . ALA A 1 128 ? -9.640 -10.094 5.288 1.00 94.44 128 ALA A O 1
ATOM 1033 N N . MET A 1 129 ? -8.402 -8.213 5.170 1.00 94.12 129 MET A N 1
ATOM 1034 C CA . MET A 1 129 ? -9.258 -7.399 6.043 1.00 94.12 129 MET A CA 1
ATOM 1035 C C . MET A 1 129 ? -10.706 -7.335 5.545 1.00 94.12 129 MET A C 1
ATOM 1037 O O . MET A 1 129 ? -11.626 -7.407 6.338 1.00 94.12 129 MET A O 1
ATOM 1041 N N . GLN A 1 130 ? -10.940 -7.285 4.230 1.00 92.00 130 GLN A N 1
ATOM 1042 C CA . GLN A 1 130 ? -12.291 -7.311 3.636 1.00 92.00 130 GLN A CA 1
ATOM 1043 C C . GLN A 1 130 ? -13.132 -8.557 3.961 1.00 92.00 130 GLN A C 1
ATOM 1045 O O . GLN A 1 130 ? -14.327 -8.567 3.681 1.00 92.00 130 GLN A O 1
ATOM 1050 N N . LYS A 1 131 ? -12.519 -9.622 4.484 1.00 90.50 131 LYS A N 1
ATOM 1051 C CA . LYS A 1 131 ? -13.225 -10.836 4.910 1.00 90.50 131 LYS A CA 1
ATOM 1052 C C . LYS A 1 131 ? -13.560 -10.832 6.401 1.00 90.50 131 LYS A C 1
ATOM 1054 O O . LYS A 1 131 ? -14.230 -11.753 6.853 1.00 90.50 131 LYS A O 1
ATOM 1059 N N . ASP A 1 132 ? -13.058 -9.849 7.140 1.00 87.75 132 ASP A N 1
ATOM 1060 C CA . ASP A 1 132 ? -13.242 -9.734 8.578 1.00 87.75 132 ASP A CA 1
ATOM 1061 C C . ASP A 1 132 ? -14.626 -9.151 8.892 1.00 87.75 132 ASP A C 1
ATOM 1063 O O . ASP A 1 132 ? -15.014 -8.114 8.346 1.00 87.75 132 ASP A O 1
ATOM 1067 N N . THR A 1 133 ? -15.383 -9.840 9.745 1.00 81.94 133 THR A N 1
ATOM 1068 C CA . THR A 1 133 ? -16.747 -9.459 10.139 1.00 81.94 133 THR A CA 1
ATOM 1069 C C . THR A 1 133 ? -16.784 -8.415 11.250 1.00 81.94 133 THR A C 1
ATOM 1071 O O . THR A 1 133 ? -17.822 -7.795 11.452 1.00 81.94 133 THR A O 1
ATOM 1074 N N . GLU A 1 134 ? -15.678 -8.211 11.969 1.00 84.75 134 GLU A N 1
ATOM 1075 C CA . GLU A 1 134 ? -15.581 -7.259 13.084 1.00 84.75 134 GLU A CA 1
ATOM 1076 C C . GLU A 1 134 ? -15.133 -5.862 12.630 1.00 84.75 134 GLU A C 1
ATOM 1078 O O . GLU A 1 134 ? -15.056 -4.921 13.425 1.00 84.75 134 GLU A O 1
ATOM 1083 N N . MET A 1 135 ? -14.812 -5.709 11.345 1.00 85.44 135 MET A N 1
ATOM 1084 C CA . MET A 1 135 ? -14.320 -4.455 10.800 1.00 85.44 135 MET A CA 1
ATOM 1085 C C . MET A 1 135 ? -15.452 -3.436 10.633 1.00 85.44 135 MET A C 1
ATOM 1087 O O . MET A 1 135 ? -16.473 -3.692 9.997 1.00 85.44 135 MET A O 1
ATOM 1091 N N . ASN A 1 136 ? -15.213 -2.230 11.143 1.00 87.06 136 ASN A N 1
ATOM 1092 C CA . ASN A 1 136 ? -16.103 -1.083 10.999 1.00 87.06 136 ASN A CA 1
ATOM 1093 C C . ASN A 1 136 ? -16.431 -0.786 9.519 1.00 87.06 136 ASN A C 1
ATOM 1095 O O . ASN A 1 136 ? -15.564 -0.817 8.636 1.00 87.06 136 ASN A O 1
ATOM 1099 N N . SER A 1 137 ? -17.702 -0.460 9.269 1.00 88.38 137 SER A N 1
ATOM 1100 C CA . SER A 1 137 ? -18.276 -0.229 7.937 1.00 88.38 137 SER A CA 1
ATOM 1101 C C . SER A 1 137 ? -17.533 0.832 7.104 1.00 88.38 137 SER A C 1
ATOM 1103 O O . SER A 1 137 ? -17.377 0.702 5.885 1.00 88.38 137 SER A O 1
ATOM 1105 N N . GLN A 1 138 ? -17.003 1.863 7.753 1.00 89.94 138 GLN A N 1
ATOM 1106 C CA . GLN A 1 138 ? -16.257 2.955 7.136 1.00 89.94 138 GLN A CA 1
ATOM 1107 C C . GLN A 1 138 ? -14.848 2.507 6.725 1.00 89.94 138 GLN A C 1
ATOM 1109 O O . GLN A 1 138 ? -14.393 2.849 5.628 1.00 89.94 138 GLN A O 1
ATOM 1114 N N . PHE A 1 139 ? -14.182 1.670 7.531 1.00 91.75 139 PHE A N 1
ATOM 1115 C CA . PHE A 1 139 ? -12.930 1.026 7.116 1.00 91.75 139 PHE A CA 1
ATOM 1116 C C . PHE A 1 139 ? -13.156 0.037 5.981 1.00 91.75 139 PHE A C 1
ATOM 1118 O O . PHE A 1 139 ? -12.356 -0.007 5.046 1.00 91.75 139 PHE A O 1
ATOM 1125 N N . TYR A 1 140 ? -14.260 -0.711 6.015 1.00 92.56 140 TYR A N 1
ATOM 1126 C CA . TYR A 1 140 ? -14.633 -1.599 4.921 1.00 92.56 140 TYR A CA 1
ATOM 1127 C C . TYR A 1 140 ? -14.751 -0.823 3.604 1.00 92.56 140 TYR A C 1
ATOM 1129 O O . TYR A 1 140 ? -14.125 -1.189 2.604 1.00 92.56 140 TYR A O 1
ATOM 1137 N N . TRP A 1 141 ? -15.486 0.292 3.603 1.00 93.25 141 TRP A N 1
ATOM 1138 C CA . TRP A 1 141 ? -15.619 1.138 2.418 1.00 93.25 141 TRP A CA 1
ATOM 1139 C C . TRP A 1 141 ? -14.267 1.696 1.947 1.00 93.25 141 TRP A C 1
ATOM 1141 O O . TRP A 1 141 ? -13.930 1.572 0.765 1.00 93.25 141 TRP A O 1
ATOM 1151 N N . LEU A 1 142 ? -13.460 2.247 2.861 1.00 93.44 142 LEU A N 1
ATOM 1152 C CA . LEU A 1 142 ? -12.140 2.801 2.547 1.00 93.44 142 LEU A CA 1
ATOM 1153 C C . LEU A 1 142 ? -11.222 1.748 1.912 1.00 93.44 142 LEU A C 1
ATOM 1155 O O . LEU A 1 142 ? -10.604 1.988 0.870 1.00 93.44 142 LEU A O 1
ATOM 1159 N N . ASN A 1 143 ? -11.176 0.556 2.506 1.00 94.94 143 ASN A N 1
ATOM 1160 C CA . ASN A 1 143 ? -10.372 -0.560 2.028 1.00 94.94 143 ASN A CA 1
ATOM 1161 C C . ASN A 1 143 ? -10.813 -0.997 0.624 1.00 94.94 143 ASN A C 1
ATOM 1163 O O . ASN A 1 143 ? -9.966 -1.286 -0.224 1.00 94.94 143 ASN A O 1
ATOM 1167 N N . ALA A 1 144 ? -12.120 -1.008 0.341 1.00 95.75 144 ALA A N 1
ATOM 1168 C CA . ALA A 1 144 ? -12.648 -1.372 -0.972 1.00 95.75 144 ALA A CA 1
ATOM 1169 C C . ALA A 1 144 ? -12.196 -0.380 -2.059 1.00 95.75 144 ALA A C 1
ATOM 1171 O O . ALA A 1 144 ? -11.738 -0.795 -3.131 1.00 95.75 144 ALA A O 1
ATOM 1172 N N . GLN A 1 145 ? -12.240 0.925 -1.768 1.00 96.19 145 GLN A N 1
ATOM 1173 C CA . GLN A 1 145 ? -11.743 1.949 -2.693 1.00 96.19 145 GLN A CA 1
ATOM 1174 C C . GLN A 1 145 ? -10.230 1.840 -2.901 1.00 96.19 145 GLN A C 1
ATOM 1176 O O . GLN A 1 145 ? -9.745 1.894 -4.036 1.00 96.19 145 GLN A O 1
ATOM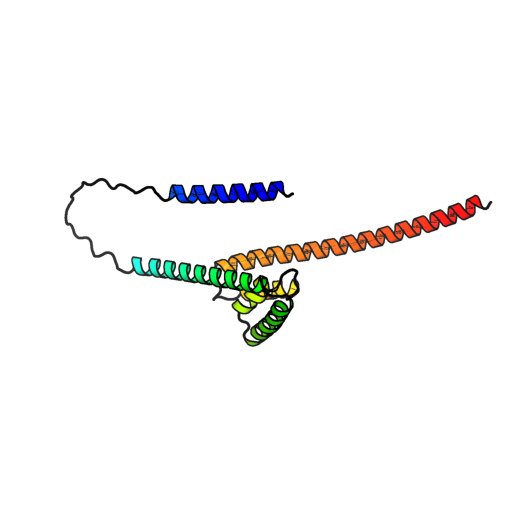 1181 N N . GLN A 1 146 ? -9.479 1.595 -1.828 1.00 95.50 146 GLN A N 1
ATOM 1182 C CA . GLN A 1 146 ? -8.032 1.426 -1.903 1.00 95.50 146 GLN A CA 1
ATOM 1183 C C . GLN A 1 146 ? -7.634 0.200 -2.736 1.00 95.50 146 GLN A C 1
ATOM 1185 O O . GLN A 1 146 ? -6.701 0.265 -3.538 1.00 95.50 146 GLN A O 1
ATOM 1190 N N . ILE A 1 147 ? -8.361 -0.914 -2.603 1.00 96.88 147 ILE A N 1
ATOM 1191 C CA . ILE A 1 147 ? -8.166 -2.121 -3.420 1.00 96.88 147 ILE A CA 1
ATOM 1192 C C . ILE A 1 147 ? -8.348 -1.806 -4.901 1.00 96.88 147 ILE A C 1
ATOM 1194 O O . ILE A 1 147 ? -7.537 -2.245 -5.724 1.00 96.88 147 ILE A O 1
ATOM 1198 N N . LYS A 1 148 ? -9.402 -1.062 -5.255 1.00 97.12 148 LYS A N 1
ATOM 1199 C CA . LYS A 1 148 ? -9.651 -0.648 -6.639 1.00 97.12 148 LYS A CA 1
ATOM 1200 C C . LYS A 1 148 ? -8.478 0.181 -7.167 1.00 97.12 148 LYS A C 1
ATOM 1202 O O . LYS A 1 148 ? -7.857 -0.214 -8.154 1.00 97.12 148 LYS A O 1
ATOM 1207 N N . LEU A 1 149 ? -8.088 1.223 -6.433 1.00 95.44 149 LEU A N 1
ATOM 1208 C CA . LEU A 1 149 ? -6.962 2.090 -6.783 1.00 95.44 149 LEU A CA 1
ATOM 1209 C C . LEU A 1 149 ? -5.650 1.308 -6.967 1.00 95.44 149 LEU A C 1
ATOM 1211 O O . LEU A 1 149 ? -4.925 1.504 -7.943 1.00 95.44 149 LEU A O 1
ATOM 1215 N N . PHE A 1 150 ? -5.337 0.385 -6.058 1.00 95.06 150 PHE A N 1
ATOM 1216 C CA . PHE A 1 150 ? -4.123 -0.430 -6.139 1.00 95.06 150 PHE A CA 1
ATOM 1217 C C . PHE A 1 150 ? -4.130 -1.403 -7.320 1.00 95.06 150 PHE A C 1
ATOM 1219 O O . PHE A 1 150 ? -3.081 -1.639 -7.930 1.00 95.06 150 PHE A O 1
ATOM 1226 N N . ASN A 1 151 ? -5.290 -1.953 -7.684 1.00 96.31 151 ASN A N 1
ATOM 1227 C CA . ASN A 1 151 ? -5.414 -2.751 -8.901 1.00 96.31 151 ASN A CA 1
ATOM 1228 C C . ASN A 1 151 ? -5.178 -1.902 -10.154 1.00 96.31 151 ASN A C 1
ATOM 1230 O O . ASN A 1 151 ? -4.431 -2.336 -11.037 1.00 96.31 151 ASN A O 1
ATOM 1234 N N . ASP A 1 152 ? -5.746 -0.699 -10.204 1.00 95.94 152 ASP A N 1
ATOM 1235 C CA . ASP A 1 152 ? -5.579 0.226 -11.324 1.00 95.94 152 ASP A CA 1
ATOM 1236 C C . ASP A 1 152 ? -4.114 0.648 -11.478 1.00 95.94 152 ASP A C 1
ATOM 1238 O O . ASP A 1 152 ? -3.547 0.530 -12.567 1.00 95.94 152 ASP A O 1
ATOM 1242 N N . LEU A 1 153 ? -3.448 1.002 -10.374 1.00 92.88 153 LEU A N 1
ATOM 1243 C CA . LEU A 1 153 ? -2.020 1.323 -10.352 1.00 92.88 153 LEU A CA 1
ATOM 1244 C C . LEU A 1 153 ? -1.162 0.153 -10.855 1.00 92.88 153 LEU A C 1
ATOM 1246 O O . LEU A 1 153 ? -0.254 0.330 -11.672 1.00 92.88 153 LEU A O 1
ATOM 1250 N N . ARG A 1 154 ? -1.458 -1.070 -10.403 1.00 93.00 154 ARG A N 1
ATOM 1251 C CA . ARG A 1 154 ? -0.751 -2.278 -10.849 1.00 93.00 154 ARG A CA 1
ATOM 1252 C C . ARG A 1 154 ? -0.928 -2.507 -12.350 1.00 93.00 154 ARG A C 1
ATOM 1254 O O . ARG A 1 154 ? 0.037 -2.851 -13.035 1.00 93.00 154 ARG A O 1
ATOM 1261 N N . ASN A 1 155 ? -2.141 -2.321 -12.863 1.00 94.88 155 ASN A N 1
ATOM 1262 C CA . ASN A 1 155 ? -2.443 -2.474 -14.283 1.00 94.88 155 ASN A CA 1
ATOM 1263 C C . ASN A 1 155 ? -1.746 -1.395 -15.122 1.00 94.88 155 ASN A C 1
ATOM 1265 O O . ASN A 1 155 ? -1.141 -1.719 -16.145 1.00 94.88 155 ASN A O 1
ATOM 1269 N N . ALA A 1 156 ? -1.750 -0.144 -14.661 1.00 95.00 156 ALA A N 1
ATOM 1270 C CA . ALA A 1 156 ? -1.031 0.956 -15.295 1.00 95.00 156 ALA A CA 1
ATOM 1271 C C . ALA A 1 156 ? 0.481 0.683 -15.357 1.00 95.00 156 ALA A C 1
ATOM 1273 O O . ALA A 1 156 ? 1.087 0.809 -16.422 1.00 95.00 156 ALA A O 1
ATOM 1274 N N . LYS A 1 157 ? 1.082 0.201 -14.260 1.00 92.44 157 LYS A N 1
ATOM 1275 C CA . LYS A 1 157 ? 2.508 -0.161 -14.214 1.00 92.44 157 LYS A CA 1
ATOM 1276 C C . LYS A 1 157 ? 2.861 -1.262 -15.218 1.00 92.44 157 LYS A C 1
ATOM 1278 O O . LYS A 1 157 ? 3.866 -1.155 -15.915 1.00 92.44 157 LYS A O 1
ATOM 1283 N N . ARG A 1 158 ? 2.024 -2.301 -15.334 1.00 94.25 158 ARG A N 1
ATOM 1284 C CA . ARG A 1 158 ? 2.216 -3.383 -16.319 1.00 94.25 158 ARG A CA 1
ATOM 1285 C C . ARG A 1 158 ? 2.133 -2.876 -17.756 1.00 94.25 158 ARG A C 1
ATOM 1287 O O . ARG A 1 158 ? 2.979 -3.238 -18.571 1.00 94.25 158 ARG A O 1
ATOM 1294 N N . LYS A 1 159 ? 1.143 -2.029 -18.058 1.00 96.25 159 LYS A N 1
ATOM 1295 C CA . LYS A 1 159 ? 1.007 -1.401 -19.379 1.00 96.25 159 LYS A CA 1
ATOM 1296 C C . LYS A 1 159 ? 2.242 -0.561 -19.702 1.00 96.25 159 LYS A C 1
ATOM 1298 O O . LYS A 1 159 ? 2.858 -0.789 -20.734 1.00 96.25 159 LYS A O 1
ATOM 1303 N N . SER A 1 160 ? 2.656 0.321 -18.792 1.00 96.12 160 SER A N 1
ATOM 1304 C CA . SER A 1 160 ? 3.849 1.162 -18.961 1.00 96.12 160 SER A CA 1
ATOM 1305 C C . SER A 1 160 ? 5.110 0.337 -19.245 1.00 96.12 160 SER A C 1
ATOM 1307 O O . SER A 1 160 ? 5.806 0.594 -20.225 1.00 96.12 160 SER A O 1
ATOM 1309 N N . TYR A 1 161 ? 5.350 -0.729 -18.476 1.00 95.44 161 TYR A N 1
ATOM 1310 C CA . TYR A 1 161 ? 6.482 -1.631 -18.711 1.00 95.44 161 TYR A CA 1
ATOM 1311 C C . TYR A 1 161 ? 6.422 -2.311 -20.090 1.00 95.44 161 TYR A C 1
ATOM 1313 O O . TYR A 1 161 ? 7.419 -2.363 -20.808 1.00 95.44 161 TYR A O 1
ATOM 1321 N N . SER A 1 162 ? 5.242 -2.787 -20.499 1.00 97.00 162 SER A N 1
ATOM 1322 C CA . SER A 1 162 ? 5.046 -3.379 -21.827 1.00 97.00 162 SER A CA 1
ATOM 1323 C C . SER A 1 162 ? 5.334 -2.380 -22.952 1.00 97.00 162 SER A C 1
ATOM 1325 O O . SER A 1 162 ? 6.036 -2.725 -23.904 1.00 97.00 162 SER A O 1
ATOM 1327 N N . LEU A 1 163 ? 4.842 -1.142 -22.837 1.00 97.00 163 LEU A N 1
ATOM 1328 C CA . LEU A 1 163 ? 5.105 -0.084 -23.814 1.00 97.00 163 LEU A CA 1
ATOM 1329 C C . LEU A 1 163 ? 6.591 0.291 -23.854 1.00 97.00 163 LEU A C 1
ATOM 1331 O O . LEU A 1 163 ? 7.149 0.405 -24.940 1.00 97.00 163 LEU A O 1
ATOM 1335 N N . SER A 1 164 ? 7.245 0.415 -22.698 1.00 96.81 164 SER A N 1
ATOM 1336 C CA . SER A 1 164 ? 8.681 0.705 -22.609 1.00 96.81 164 SER A CA 1
ATOM 1337 C C . SER A 1 164 ? 9.522 -0.368 -23.309 1.00 96.81 164 SER A C 1
ATOM 1339 O O . SER A 1 164 ? 10.404 -0.040 -24.102 1.00 96.81 164 SER A O 1
ATOM 1341 N N . ASN A 1 165 ? 9.195 -1.649 -23.115 1.00 96.88 165 ASN A N 1
ATOM 1342 C CA . ASN A 1 165 ? 9.878 -2.745 -23.803 1.00 96.88 165 ASN A CA 1
ATOM 1343 C C . ASN A 1 165 ? 9.655 -2.716 -25.321 1.00 96.88 165 ASN A C 1
ATOM 1345 O O . ASN A 1 165 ? 10.597 -2.955 -26.078 1.00 96.88 165 ASN A O 1
ATOM 1349 N N . LYS A 1 166 ? 8.432 -2.407 -25.778 1.00 96.69 166 LYS A N 1
ATOM 1350 C CA . LYS A 1 166 ? 8.147 -2.231 -27.211 1.00 96.69 166 LYS A CA 1
ATOM 1351 C C . LYS A 1 166 ? 8.964 -1.080 -27.793 1.00 96.69 166 LYS A C 1
ATOM 1353 O O . LYS A 1 166 ? 9.612 -1.264 -28.815 1.00 96.69 166 LYS A O 1
ATOM 1358 N N . LEU A 1 167 ? 8.994 0.062 -27.110 1.00 97.06 167 LEU A N 1
ATOM 1359 C CA . LEU A 1 167 ? 9.747 1.237 -27.542 1.00 97.06 167 LEU A CA 1
ATOM 1360 C C . LEU A 1 167 ? 11.250 0.950 -27.612 1.00 97.06 167 LEU A C 1
ATOM 1362 O O . LEU A 1 167 ? 11.882 1.268 -28.612 1.00 97.06 167 LEU A O 1
ATOM 1366 N N . LYS A 1 168 ? 11.812 0.264 -26.610 1.00 96.75 168 LYS A N 1
ATOM 1367 C CA . LYS A 1 168 ? 13.218 -0.161 -26.623 1.00 96.75 168 LYS A CA 1
ATOM 1368 C C . LYS A 1 168 ? 13.533 -1.064 -27.822 1.00 96.75 168 LYS A C 1
ATOM 1370 O O . LYS A 1 168 ? 14.567 -0.885 -28.459 1.00 96.75 168 LYS A O 1
ATOM 1375 N N . LYS A 1 169 ? 12.642 -2.010 -28.138 1.00 96.56 169 LYS A N 1
ATOM 1376 C CA . LYS A 1 169 ? 12.798 -2.925 -29.278 1.00 96.56 169 LYS A CA 1
ATOM 1377 C C . LYS A 1 169 ? 12.751 -2.185 -30.615 1.00 96.56 169 LYS A C 1
ATOM 1379 O O . LYS A 1 169 ? 13.601 -2.427 -31.467 1.00 96.56 169 LYS A O 1
ATOM 1384 N N . GLU A 1 170 ? 11.787 -1.289 -30.804 1.00 97.19 170 GLU A N 1
ATOM 1385 C CA . GLU A 1 170 ? 11.711 -0.508 -32.043 1.00 97.19 170 GLU A CA 1
ATOM 1386 C C . GLU A 1 170 ? 12.906 0.444 -32.175 1.00 97.19 170 GLU A C 1
ATOM 1388 O O . GLU A 1 170 ? 13.512 0.507 -33.239 1.00 97.19 170 GLU A O 1
ATOM 1393 N N . ASN A 1 171 ? 13.353 1.069 -31.081 1.00 96.94 171 ASN A N 1
ATOM 1394 C CA . ASN A 1 171 ? 14.542 1.919 -31.106 1.00 96.94 171 ASN A CA 1
ATOM 1395 C C . ASN A 1 171 ? 15.811 1.136 -31.482 1.00 96.94 171 ASN A C 1
ATOM 1397 O O . ASN A 1 171 ? 16.606 1.620 -32.275 1.00 96.94 171 ASN A O 1
ATOM 1401 N N . SER A 1 172 ? 15.985 -0.100 -30.994 1.00 96.25 172 SER A N 1
ATOM 1402 C CA . SER A 1 172 ? 17.131 -0.928 -31.407 1.00 96.25 172 SER A CA 1
ATOM 1403 C C . SER A 1 172 ? 17.123 -1.281 -32.896 1.00 96.25 172 SER A C 1
ATOM 1405 O O . SER A 1 172 ? 18.187 -1.382 -33.496 1.00 96.25 172 SER A O 1
ATOM 1407 N N . LYS A 1 173 ? 15.941 -1.442 -33.507 1.00 97.19 173 LYS A N 1
ATOM 1408 C CA . LYS A 1 173 ? 15.846 -1.666 -34.956 1.00 97.19 173 LYS A CA 1
ATOM 1409 C C . LYS A 1 173 ? 16.215 -0.408 -35.731 1.00 97.19 173 LYS A C 1
ATOM 1411 O O . LYS A 1 173 ? 16.911 -0.514 -36.729 1.00 97.19 173 LYS A O 1
ATOM 1416 N N . ILE A 1 174 ? 15.761 0.758 -35.268 1.00 96.88 174 ILE A N 1
ATOM 1417 C CA . ILE A 1 174 ? 16.102 2.048 -35.880 1.00 96.88 174 ILE A CA 1
ATOM 1418 C C . ILE A 1 174 ? 17.616 2.257 -35.856 1.00 96.88 174 ILE A C 1
ATOM 1420 O O . ILE A 1 174 ? 18.193 2.571 -36.888 1.00 96.88 174 ILE A O 1
ATOM 1424 N N . GLU A 1 175 ? 18.271 2.027 -34.718 1.00 96.94 175 GLU A N 1
ATOM 1425 C CA . GLU A 1 175 ? 19.729 2.177 -34.622 1.00 96.94 175 GLU A CA 1
ATOM 1426 C C . GLU A 1 175 ? 20.482 1.167 -35.501 1.00 96.94 175 GLU A C 1
ATOM 1428 O O . GLU A 1 175 ? 21.471 1.526 -36.133 1.00 96.94 175 GLU A O 1
ATOM 1433 N N . ALA A 1 176 ? 19.988 -0.070 -35.627 1.00 96.25 176 ALA A N 1
ATOM 1434 C CA . ALA A 1 176 ? 20.561 -1.042 -36.559 1.00 96.25 176 ALA A CA 1
ATOM 1435 C C . ALA A 1 176 ? 20.406 -0.608 -38.028 1.00 96.25 176 ALA A C 1
ATOM 1437 O O . ALA A 1 176 ? 21.348 -0.735 -38.804 1.00 96.25 176 ALA A O 1
ATOM 1438 N N . LEU A 1 177 ? 19.241 -0.072 -38.407 1.00 97.12 177 LEU A N 1
ATOM 1439 C CA . LEU A 1 177 ? 19.007 0.443 -39.758 1.00 97.12 177 LEU A CA 1
ATOM 1440 C C . LEU A 1 177 ? 19.890 1.657 -40.064 1.00 97.12 177 LEU A C 1
ATOM 1442 O O . LEU A 1 177 ? 20.472 1.704 -41.140 1.00 97.12 177 LEU A O 1
ATOM 1446 N N . LYS A 1 178 ? 20.061 2.581 -39.112 1.00 96.00 178 LYS A N 1
ATOM 1447 C CA . LYS A 1 178 ? 20.984 3.719 -39.257 1.00 96.00 178 LYS A CA 1
ATOM 1448 C C . LYS A 1 178 ? 22.436 3.277 -39.423 1.00 96.00 178 LYS A C 1
ATOM 1450 O O . LYS A 1 178 ? 23.164 3.873 -40.203 1.00 96.00 178 LYS A O 1
ATOM 1455 N N . ALA A 1 179 ? 22.866 2.244 -38.698 1.00 95.94 179 ALA A N 1
ATOM 1456 C CA . ALA A 1 179 ? 24.216 1.705 -38.848 1.00 95.94 179 ALA A CA 1
ATOM 1457 C C . ALA A 1 179 ? 24.432 1.104 -40.247 1.00 95.94 179 ALA A C 1
ATOM 1459 O O . ALA A 1 179 ? 25.482 1.317 -40.843 1.00 95.94 179 ALA A O 1
ATOM 1460 N N . ILE A 1 180 ? 23.427 0.401 -40.785 1.00 94.75 180 ILE A N 1
ATOM 1461 C CA . ILE A 1 180 ? 23.452 -0.113 -42.163 1.00 94.75 180 ILE A CA 1
ATOM 1462 C C . ILE A 1 180 ? 23.481 1.040 -43.173 1.00 94.75 180 ILE A C 1
ATOM 1464 O O . ILE A 1 180 ? 24.259 0.998 -44.116 1.00 94.75 180 ILE A O 1
ATOM 1468 N N . GLU A 1 181 ? 22.654 2.068 -42.978 1.00 94.00 181 GLU A N 1
ATOM 1469 C CA . GLU A 1 181 ? 22.634 3.261 -43.833 1.00 94.00 181 GLU A CA 1
ATOM 1470 C C . GLU A 1 181 ? 23.996 3.970 -43.846 1.00 94.00 181 GLU A C 1
ATOM 1472 O O . GLU A 1 181 ? 24.501 4.300 -44.915 1.00 94.00 181 GLU A O 1
ATOM 1477 N N . SER A 1 182 ? 24.626 4.132 -42.678 1.00 93.81 182 SER A N 1
ATOM 1478 C CA . SER A 1 182 ? 25.973 4.702 -42.562 1.00 93.81 182 SER A CA 1
ATOM 1479 C C . SER A 1 182 ? 27.015 3.866 -43.306 1.00 93.81 182 SER A C 1
ATOM 1481 O O . SER A 1 182 ? 27.781 4.422 -44.080 1.00 93.81 182 SER A O 1
ATOM 1483 N N . ASP A 1 183 ? 27.016 2.540 -43.125 1.00 94.31 183 ASP A N 1
ATOM 1484 C CA . ASP A 1 183 ? 27.954 1.635 -43.811 1.00 94.31 183 ASP A CA 1
ATOM 1485 C C . ASP A 1 183 ? 27.783 1.665 -45.339 1.00 94.31 183 ASP A C 1
ATOM 1487 O O . ASP A 1 183 ? 28.760 1.551 -46.077 1.00 94.31 183 ASP A O 1
ATOM 1491 N N . ILE A 1 184 ? 26.551 1.836 -45.831 1.00 93.44 184 ILE A N 1
ATOM 1492 C CA . ILE A 1 184 ? 26.283 2.000 -47.265 1.00 93.44 184 ILE A CA 1
ATOM 1493 C C . ILE A 1 184 ? 26.837 3.335 -47.769 1.00 93.44 184 ILE A C 1
ATOM 1495 O O . ILE A 1 184 ? 27.505 3.348 -48.799 1.00 93.44 184 ILE A O 1
ATOM 1499 N N . ASN A 1 185 ? 26.586 4.436 -47.057 1.00 91.38 185 ASN A N 1
ATOM 1500 C CA . ASN A 1 185 ? 27.071 5.756 -47.464 1.00 91.38 185 ASN A CA 1
ATOM 1501 C C . ASN A 1 185 ? 28.605 5.823 -47.458 1.00 91.38 185 ASN A C 1
ATOM 1503 O O . ASN A 1 185 ? 29.187 6.262 -48.444 1.00 91.38 185 ASN A O 1
ATOM 1507 N N . ASP A 1 186 ? 29.261 5.285 -46.425 1.00 90.12 186 ASP A N 1
ATOM 1508 C CA . ASP A 1 186 ? 30.729 5.233 -46.344 1.00 90.12 186 ASP A CA 1
ATOM 1509 C C . ASP A 1 186 ? 31.347 4.449 -47.519 1.00 90.12 186 ASP A C 1
ATOM 1511 O O . 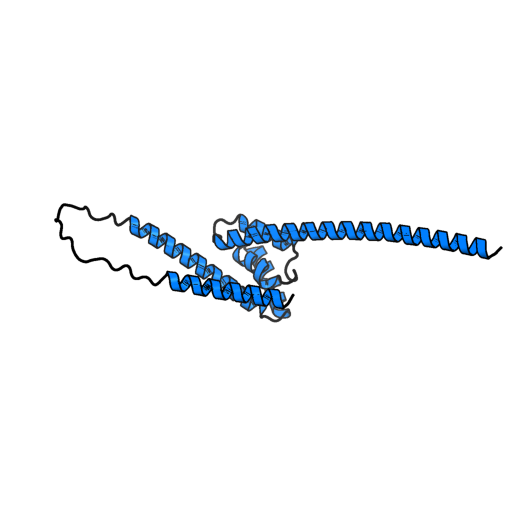ASP A 1 186 ? 32.426 4.788 -48.005 1.00 90.12 186 ASP A O 1
ATOM 1515 N N . LYS A 1 187 ? 30.665 3.398 -47.999 1.00 88.38 187 LYS A N 1
ATOM 1516 C CA . LYS A 1 187 ? 31.098 2.617 -49.171 1.00 88.38 187 LYS A CA 1
ATOM 1517 C C . LYS A 1 187 ? 30.898 3.347 -50.496 1.00 88.38 187 LYS A C 1
ATOM 1519 O O . LYS A 1 187 ? 31.653 3.080 -51.421 1.00 88.38 187 LYS A O 1
ATOM 1524 N N . LEU A 1 188 ? 29.890 4.212 -50.596 1.00 82.56 188 LEU A N 1
ATOM 1525 C CA . LEU A 1 188 ? 29.594 4.979 -51.809 1.00 82.56 188 LEU A CA 1
ATOM 1526 C C . LEU A 1 188 ? 30.469 6.234 -51.935 1.00 82.56 188 LEU A C 1
ATOM 1528 O O . LEU A 1 188 ? 30.854 6.579 -53.043 1.00 82.56 188 LEU A O 1
ATOM 1532 N N . ASP A 1 189 ? 30.811 6.890 -50.822 1.00 77.31 189 ASP A N 1
ATOM 1533 C CA . ASP A 1 189 ? 31.673 8.085 -50.805 1.00 77.31 189 ASP A CA 1
ATOM 1534 C C . ASP A 1 189 ? 33.177 7.753 -50.945 1.00 77.31 189 ASP A C 1
ATOM 1536 O O . ASP A 1 189 ? 34.007 8.647 -51.122 1.00 77.31 189 ASP A O 1
ATOM 1540 N N . GLY A 1 190 ? 33.541 6.472 -50.817 1.00 59.66 190 GLY A N 1
ATOM 1541 C CA . GLY A 1 190 ? 34.907 5.960 -50.969 1.00 59.66 190 GLY A CA 1
ATOM 1542 C C . GLY A 1 190 ? 35.292 5.517 -52.390 1.00 59.66 190 GLY A C 1
ATOM 1543 O O . GLY A 1 190 ? 36.431 5.078 -52.573 1.00 59.66 190 GLY A O 1
ATOM 1544 N N . GLU A 1 191 ? 34.374 5.606 -53.360 1.00 50.09 191 GLU A N 1
ATOM 1545 C CA . GLU A 1 191 ? 34.622 5.466 -54.812 1.00 50.09 191 GLU A CA 1
ATOM 1546 C C . GLU A 1 191 ? 34.846 6.833 -55.479 1.00 50.09 191 GLU A C 1
ATOM 1548 O O . GLU A 1 191 ? 35.709 6.899 -56.388 1.00 50.09 191 GLU A O 1
#

pLDDT: mean 82.56, std 19.05, range [32.22, 97.94]

Foldseek 3Di:
DVVVVVVVVVVVVVVVVVVVVVPPDDDDDDDDDDDDDDDDDPPPPVVVVVVVVVVVLVVVLVVVVVVLVVVLVVLVPDDPVVLQVVLVVLVVVCVVPVDLSSLCCNQRRRQVVHPSHDLVVNLVSLVSSCVDPPDRPVSNVVSVVVNVVSVVVVVVVVVVVVVVVVVVVVVVVVVVVVVVVVVVVVVVVVD

Secondary structure (DSSP, 8-state):
-HHHHHHHHHHHHHHHHHHHHTT-----------------PPPPTHHHHHHHHHHHHHHHHHHHHHHHHHHHHHHHTS-HHHHHHHHHHHHHHHHHH--HHHHHHHHHTS-GGGSSS-HHHHHHHHHHHTT-SSS-HHHHHHHHHHHHHHHHHHHHHHHHHHHHHHHHHHHHHHHHHHHHHHHHHHHHTT-

Sequence (191 aa):
MKLFIKLLFLILIVSIQACQVARQQPEVLPADLAIDQTLILPPSAEADSTEAAANLQRLNEQNQLVEFFSQSNEYHNFTIKKQQQLCRQLKQDYKENSDWKTAWLLVYALNDDFKCLTLSKSLGLLKAMQKDTEMNSQFYWLNAQQIKLFNDLRNAKRKSYSLSNKLKKENSKIEALKAIESDINDKLDGE